Protein AF-A0A0D2M504-F1 (afdb_monomer)

Secondary structure (DSSP, 8-state):
-HHHHHHHHHHHHHHHHHHH--HHHHHHHHHHHTTTT-GGGS--HHHHHHHHHHHHHHHHHHHHHHHHHHHTT-HHHHHHHHHHHHHHHHHTT-HHHHHHHHHHGGGG--SHHHHHHHHHHHHHHHHHTT-HHHHHHHHHHHHTSGGGTT-HHHHHHHHHHHHHHHHHTT-HHHHHHHHHT--GGGTTTTTTT--HHHHHHHHHHHHHHH--HHHIIIIIIS-HHHHHHHHH-HHHHHHHHHHHTT-HHHHHHHHHHHHHHHTT-TTTHHHHHHHHHHHHHHHHHHHHTT-SEEEHHHHHHHTTS-HHHHHHHHHHHHHTTSS-EEEETTTTEEEE----HHHHHTT-

InterPro domains:
  IPR000717 Proteasome component (PCI) domain [PF01399] (258-337)
  IPR000717 Proteasome component (PCI) domain [PS50250] (168-341)
  IPR000717 Proteasome component (PCI) domain [SM00088] (270-346)
  IPR019585 26S proteasome regulatory subunit Rpn7/COP9 signalosome complex subunit 1 [PTHR14145] (4-347)
  IPR036390 Winged helix DNA-binding domain superfamily [SSF46785] (265-340)
  IPR045135 26S proteasome regulatory subunit Rpn7, N-terminal [PF10602] (44-219)

Nearest PDB structures (foldseek):
  4d10-assembly1_I  TM=9.410E-01  e=5.463E-25  Homo sapiens
  8h3a-assembly1_A  TM=9.327E-01  e=6.383E-22  Homo sapiens
  4lct-assembly2_D  TM=8.997E-01  e=5.871E-22  Arabidopsis thaliana
  9e8j-assembly1_Y  TM=8.598E-01  e=7.045E-15  Homo sapiens
  3j8c-assembly1_E  TM=8.419E-01  e=1.535E-10  Homo sapiens

Foldseek 3Di:
DVLVVLVVQQVVCVVCCLPLVQLVSNVVSLVVCVCVVHPVSHDDVVSNVVSVVVLVVVLVVLVVQLVVCVVVVPLVSVLVSLQVNLSNCVSNVVLVSSLVSLVVNVVSDDDLVSLLVSLLSNLLSCLVVVNLVSLCVSLVVNVPRPCCVVDLLSVLSSLQSNLLSCVLVVVLQSSLVSLLPRACSVACVPVSRDHLLRSLVSNLLSCLLDPDLVCLVVRAVVDPRSVVSCVVPVLSVVLSVCLSVLQQQSNLVSLVVCLVVLCVDPRRNVVSVVSSLSNLLVSVLVVCVVDQKDALCVVCVSNVHDSVVSVVSVVVCVVVVSAQWDADPVRNMIGHDDPPPVVVVVVD

Sequence (348 aa):
MELEALKIAADELKQTLRETFNTARYEDVMTRIGGRLGPAYTLDQSLLDSTEKAAAARKERLESELHGSKSNLIKESIRLGHNDLGDFYYNRGSLSDAFKCYVRTRDYCTTPRHVLAMCLNVIRCAVEMGNFLHVANYVGKAEATPEAKDDPCTSAKLKAAAGLSLLDQRKYRQAARAFVEVSPELAYTYNEVLSPADVALYGGLCALATFDRSDLQSKVIGSIGFREFLELHPQVRDLISDFYNSRYASCLAHLAALRPALALDVHLHDHAQALYASIRHRALVQYTAPYSSVSLAAMAQAFGTDTGALEKELATLIMDGQVHARIDSQAKVLYARHADVRSATFKE

Radius of gyration: 26.3 Å; Cα contacts (8 Å, |Δi|>4): 429; chains: 1; bounding box: 59×54×67 Å

Mean predicted aligned error: 5.89 Å

Organism: NCBI:txid145388

Solvent-accessible surface area (backbone atoms only — not comparable to full-atom values): 18172 Å² total; per-residue (Å²): 105,72,69,55,52,48,48,54,52,47,56,51,40,68,72,42,34,88,80,32,46,27,54,68,61,47,51,52,49,31,56,73,44,66,51,76,78,39,83,88,42,54,78,57,64,69,59,47,56,53,36,51,53,50,45,51,54,51,48,54,49,47,53,49,55,29,50,53,25,53,76,69,66,39,46,66,53,35,28,49,35,27,43,55,50,12,52,50,27,42,47,38,64,42,44,72,61,12,39,53,27,32,60,58,26,61,87,40,47,87,48,67,67,48,48,41,54,37,29,52,56,38,33,53,40,21,55,78,68,68,37,42,68,56,25,46,54,36,37,54,57,31,67,70,34,81,64,35,77,75,36,61,44,59,37,15,51,42,28,45,50,45,14,52,33,27,43,77,71,66,38,35,60,60,12,14,52,28,27,39,67,27,41,65,70,31,54,80,82,39,58,94,78,50,42,49,51,52,42,28,51,54,17,47,50,24,30,63,39,56,46,53,76,65,50,39,42,59,48,45,75,62,21,69,53,32,40,60,30,26,69,70,35,54,66,55,44,50,28,54,52,24,52,74,70,67,38,48,47,61,20,52,50,46,55,58,67,44,46,72,60,38,66,70,36,93,80,45,36,89,41,44,67,59,44,51,51,39,35,52,53,49,51,52,42,64,65,48,67,88,43,65,60,44,52,38,62,62,50,14,61,43,66,76,50,52,53,72,60,46,50,53,54,50,50,52,35,34,75,73,63,70,34,64,54,46,77,39,80,87,82,39,32,38,35,48,57,77,76,57,68,71,66,60,66,72,74,115

Structure (mmCIF, N/CA/C/O backbone):
data_AF-A0A0D2M504-F1
#
_entry.id   AF-A0A0D2M504-F1
#
loop_
_atom_site.group_PDB
_atom_site.id
_atom_site.type_symbol
_atom_site.label_atom_id
_atom_site.label_alt_id
_atom_site.label_comp_id
_atom_site.label_asym_id
_atom_site.label_entity_id
_atom_site.label_seq_id
_atom_site.pdbx_PDB_ins_code
_atom_site.Cartn_x
_atom_site.Cartn_y
_atom_site.Cartn_z
_atom_site.occupancy
_atom_site.B_iso_or_equiv
_atom_site.auth_seq_id
_atom_site.auth_comp_id
_atom_site.auth_asym_id
_atom_site.auth_atom_id
_atom_site.pdbx_PDB_model_num
ATOM 1 N N . MET A 1 1 ? 3.541 22.910 -1.934 1.00 78.38 1 MET A N 1
ATOM 2 C CA . MET A 1 1 ? 3.269 21.475 -2.170 1.00 78.38 1 MET A CA 1
ATOM 3 C C . MET A 1 1 ? 3.222 21.121 -3.649 1.00 78.38 1 MET A C 1
ATOM 5 O O . MET A 1 1 ? 4.229 20.623 -4.116 1.00 78.38 1 MET A O 1
ATOM 9 N N . GLU A 1 2 ? 2.156 21.401 -4.416 1.00 88.06 2 GLU A N 1
ATOM 10 C CA . GLU A 1 2 ? 2.080 20.959 -5.833 1.00 88.06 2 GLU A CA 1
ATOM 11 C C . GLU A 1 2 ? 3.293 21.406 -6.674 1.00 88.06 2 GLU A C 1
ATOM 13 O O . GLU A 1 2 ? 3.955 20.586 -7.300 1.00 88.06 2 GLU A O 1
ATOM 18 N N . LEU A 1 3 ? 3.638 22.698 -6.637 1.00 89.12 3 LEU A N 1
ATOM 19 C CA . LEU A 1 3 ? 4.760 23.235 -7.416 1.00 89.12 3 LEU A CA 1
ATOM 20 C C . LEU A 1 3 ? 6.125 22.686 -6.961 1.00 89.12 3 LEU A C 1
ATOM 22 O O . LEU A 1 3 ? 7.022 22.505 -7.777 1.00 89.12 3 LEU A O 1
ATOM 26 N N . GLU A 1 4 ? 6.286 22.412 -5.666 1.00 90.69 4 GLU A N 1
ATOM 27 C CA . GLU A 1 4 ? 7.509 21.808 -5.123 1.00 90.69 4 GLU A CA 1
ATOM 28 C C . GLU A 1 4 ? 7.624 20.341 -5.537 1.00 90.69 4 GLU A C 1
ATOM 30 O O . GLU A 1 4 ? 8.703 19.910 -5.926 1.00 90.69 4 GLU A O 1
ATOM 35 N N . ALA A 1 5 ? 6.513 19.598 -5.536 1.00 91.25 5 ALA A N 1
ATOM 36 C CA . ALA A 1 5 ? 6.470 18.227 -6.032 1.00 91.25 5 ALA A CA 1
ATOM 37 C C . ALA A 1 5 ? 6.810 18.168 -7.529 1.00 91.25 5 ALA A C 1
ATOM 39 O O . ALA A 1 5 ? 7.629 17.351 -7.941 1.00 91.25 5 ALA A O 1
ATOM 40 N N . LEU A 1 6 ? 6.257 19.085 -8.332 1.00 92.81 6 LEU A N 1
ATOM 41 C CA . LEU A 1 6 ? 6.603 19.211 -9.751 1.00 92.81 6 LEU A CA 1
ATOM 42 C C . LEU A 1 6 ? 8.077 19.573 -9.957 1.00 92.81 6 LEU A C 1
ATOM 44 O O . LEU A 1 6 ? 8.706 19.042 -10.868 1.00 92.81 6 LEU A O 1
ATOM 48 N N . LYS A 1 7 ? 8.643 20.440 -9.110 1.00 92.62 7 LYS A N 1
ATOM 49 C CA . LYS A 1 7 ? 10.069 20.781 -9.151 1.00 92.62 7 LYS A CA 1
ATOM 50 C C . LYS A 1 7 ? 10.942 19.551 -8.894 1.00 92.62 7 LYS A C 1
ATOM 52 O O . LYS A 1 7 ? 11.830 19.275 -9.691 1.00 92.62 7 LYS A O 1
ATOM 57 N N . ILE A 1 8 ? 10.656 18.805 -7.826 1.00 93.38 8 ILE A N 1
ATOM 58 C CA . ILE A 1 8 ? 11.388 17.580 -7.472 1.00 93.38 8 ILE A CA 1
ATOM 59 C C . ILE A 1 8 ? 11.291 16.557 -8.610 1.00 93.38 8 ILE A C 1
ATOM 61 O O . ILE A 1 8 ? 12.310 16.036 -9.051 1.00 93.38 8 ILE A O 1
ATOM 65 N N . ALA A 1 9 ? 10.086 16.329 -9.143 1.00 92.38 9 ALA A N 1
ATOM 66 C CA . ALA A 1 9 ? 9.876 15.416 -10.265 1.00 92.38 9 ALA A CA 1
ATOM 67 C C . ALA A 1 9 ? 10.643 15.852 -11.524 1.00 92.38 9 ALA A C 1
ATOM 69 O O . ALA A 1 9 ? 11.231 15.023 -12.212 1.00 92.38 9 ALA A O 1
ATOM 70 N N . ALA A 1 10 ? 10.663 17.151 -11.828 1.00 91.19 10 ALA A N 1
ATOM 71 C CA . ALA A 1 10 ? 11.393 17.689 -12.969 1.00 91.19 10 ALA A CA 1
ATOM 72 C C . ALA A 1 10 ? 12.912 17.548 -12.823 1.00 91.19 10 ALA A C 1
ATOM 74 O O . ALA A 1 10 ? 13.582 17.221 -13.802 1.00 91.19 10 ALA A O 1
ATOM 75 N N . ASP A 1 11 ? 13.453 17.805 -11.632 1.00 91.88 11 ASP A N 1
ATOM 76 C CA . ASP A 1 11 ? 14.885 17.677 -11.362 1.00 91.88 11 ASP A CA 1
ATOM 77 C C . ASP A 1 11 ? 15.335 16.212 -11.463 1.00 91.88 11 ASP A C 1
ATOM 79 O O . ASP A 1 11 ? 16.340 15.930 -12.119 1.00 91.88 11 ASP A O 1
ATOM 83 N N . GLU A 1 12 ? 14.546 15.282 -10.919 1.00 91.94 12 GLU A N 1
ATOM 84 C CA . GLU A 1 12 ? 14.789 13.838 -11.017 1.00 91.94 12 GLU A CA 1
ATOM 85 C C . GLU A 1 12 ? 14.720 13.346 -12.469 1.00 91.94 12 GLU A C 1
ATOM 87 O O . GLU A 1 12 ? 15.628 12.668 -12.958 1.00 91.94 12 GLU A O 1
ATOM 92 N N . LEU A 1 13 ? 13.673 13.734 -13.206 1.00 90.31 13 LEU A N 1
ATOM 93 C CA . LEU A 1 13 ? 13.516 13.342 -14.606 1.00 90.31 13 LEU A CA 1
ATOM 94 C C . LEU A 1 13 ? 14.653 13.895 -15.461 1.00 90.31 13 LEU A C 1
ATOM 96 O O . LEU A 1 13 ? 15.188 13.165 -16.281 1.00 90.31 13 LEU A O 1
ATOM 100 N N . LYS A 1 14 ? 15.098 15.141 -15.262 1.00 87.38 14 LYS A N 1
ATOM 101 C CA . LYS A 1 14 ? 16.244 15.686 -16.015 1.00 87.38 14 LYS A CA 1
ATOM 102 C C . LYS A 1 14 ? 17.530 14.889 -15.804 1.00 87.38 14 LYS A C 1
ATOM 104 O O . LYS A 1 14 ? 18.302 14.749 -16.751 1.00 87.38 14 LYS A O 1
ATOM 109 N N . GLN A 1 15 ? 17.769 14.396 -14.589 1.00 87.88 15 GLN A N 1
ATOM 110 C CA . GLN A 1 15 ? 18.956 13.597 -14.275 1.00 87.88 15 GLN A CA 1
ATOM 111 C C . GLN A 1 15 ? 18.865 12.195 -14.884 1.00 87.88 15 GLN A C 1
ATOM 113 O O . GLN A 1 15 ? 19.833 11.710 -15.466 1.00 87.88 15 GLN A O 1
ATOM 118 N N . THR A 1 16 ? 17.686 11.577 -14.817 1.00 89.75 16 THR A N 1
ATOM 119 C CA . THR A 1 16 ? 17.483 10.165 -15.174 1.00 89.75 16 THR A CA 1
ATOM 120 C C . THR A 1 16 ? 16.984 9.939 -16.603 1.00 89.75 16 THR A C 1
ATOM 122 O O . THR A 1 16 ? 17.006 8.805 -17.078 1.00 89.75 16 THR A O 1
ATOM 125 N N . LEU A 1 17 ? 16.564 10.976 -17.341 1.00 88.56 17 LEU A N 1
ATOM 126 C CA . LEU A 1 17 ? 15.932 10.844 -18.668 1.00 88.56 17 LEU A CA 1
ATOM 127 C C . LEU A 1 17 ? 16.809 10.100 -19.683 1.00 88.56 17 LEU A C 1
ATOM 129 O O . LEU A 1 17 ? 16.295 9.352 -20.511 1.00 88.56 17 LEU A O 1
ATOM 133 N N . ARG A 1 18 ? 18.134 10.272 -19.605 1.00 84.38 18 ARG A N 1
ATOM 134 C CA . ARG A 1 18 ? 19.087 9.588 -20.497 1.00 84.38 18 ARG A CA 1
ATOM 135 C C . ARG A 1 18 ? 19.217 8.091 -20.218 1.00 84.38 18 ARG A C 1
ATOM 137 O O . ARG A 1 18 ? 19.663 7.359 -21.095 1.00 84.38 18 ARG A O 1
ATOM 144 N N . GLU A 1 19 ? 18.854 7.655 -19.018 1.00 86.62 19 GLU A N 1
ATOM 145 C CA . GLU A 1 19 ? 18.920 6.256 -18.588 1.00 86.62 19 GLU A CA 1
ATOM 146 C C . GLU A 1 19 ? 17.556 5.574 -18.721 1.00 86.62 19 GLU A C 1
ATOM 148 O O . GLU A 1 19 ? 17.461 4.443 -19.198 1.00 86.62 19 GLU A O 1
ATOM 153 N N . THR A 1 20 ? 16.489 6.275 -18.332 1.00 87.56 20 THR A N 1
ATOM 154 C CA . THR A 1 20 ? 15.127 5.731 -18.299 1.00 87.56 20 THR A CA 1
ATOM 155 C C . THR A 1 20 ? 14.382 5.879 -19.619 1.00 87.56 20 THR A C 1
ATOM 157 O O . THR A 1 20 ? 13.449 5.122 -19.885 1.00 87.56 20 THR A O 1
ATOM 160 N N . PHE A 1 21 ? 14.782 6.843 -20.453 1.00 91.38 21 PHE A N 1
ATOM 161 C CA . PHE A 1 21 ? 14.110 7.209 -21.701 1.00 91.38 21 PHE A CA 1
ATOM 162 C C . PHE A 1 21 ? 12.628 7.586 -21.526 1.00 91.38 21 PHE A C 1
ATOM 164 O O . PHE A 1 21 ? 11.847 7.472 -22.472 1.00 91.38 21 PHE A O 1
ATOM 171 N N . ASN A 1 22 ? 12.214 8.029 -20.334 1.00 90.94 22 ASN A N 1
ATOM 172 C CA . ASN A 1 22 ? 10.817 8.352 -20.033 1.00 90.94 22 ASN A CA 1
ATOM 173 C C . ASN A 1 22 ? 10.411 9.759 -20.505 1.00 90.94 22 ASN A C 1
ATOM 175 O O . ASN A 1 22 ? 10.141 10.675 -19.725 1.00 90.94 22 ASN A O 1
ATOM 179 N N . THR A 1 23 ? 10.379 9.921 -21.821 1.00 91.38 23 THR A N 1
ATOM 180 C CA . THR A 1 23 ? 10.032 11.164 -22.521 1.00 91.38 23 THR A CA 1
ATOM 181 C C . THR A 1 23 ? 8.599 11.614 -22.244 1.00 91.38 23 THR A C 1
ATOM 183 O O . THR A 1 23 ? 8.374 12.794 -21.993 1.00 91.38 23 THR A O 1
ATOM 186 N N . ALA A 1 24 ? 7.646 10.678 -22.187 1.00 91.56 24 ALA A N 1
ATOM 187 C CA . ALA A 1 24 ? 6.237 10.978 -21.932 1.00 91.56 24 ALA A CA 1
ATOM 188 C C . ALA A 1 24 ? 6.005 11.609 -20.546 1.00 91.56 24 ALA A C 1
ATOM 190 O O . ALA A 1 24 ? 5.270 12.589 -20.423 1.00 91.56 24 ALA A O 1
ATOM 191 N N . ARG A 1 25 ? 6.645 11.082 -19.488 1.00 91.19 25 ARG A N 1
ATOM 192 C CA . ARG A 1 25 ? 6.551 11.677 -18.142 1.00 91.19 25 ARG A CA 1
ATOM 193 C C . ARG A 1 25 ? 7.269 13.017 -18.060 1.00 91.19 25 ARG A C 1
ATOM 195 O O . ARG A 1 25 ? 6.764 13.922 -17.402 1.00 91.19 25 ARG A O 1
ATOM 202 N N . TYR A 1 26 ? 8.415 13.155 -18.725 1.00 91.69 26 TYR A N 1
ATOM 203 C CA . TYR A 1 26 ? 9.129 14.429 -18.808 1.00 91.69 26 TYR A CA 1
ATOM 204 C C . TYR A 1 26 ? 8.264 15.519 -19.451 1.00 91.69 26 TYR A C 1
ATOM 206 O O . TYR A 1 26 ? 8.129 16.603 -18.887 1.00 91.69 26 TYR A O 1
ATOM 214 N N . GLU A 1 27 ? 7.618 15.216 -20.576 1.00 92.19 27 GLU A N 1
ATOM 215 C CA . GLU A 1 27 ? 6.715 16.142 -21.259 1.00 92.19 27 GLU A CA 1
ATOM 216 C C . GLU A 1 27 ? 5.510 16.529 -20.384 1.00 92.19 27 GLU A C 1
ATOM 218 O O . GLU A 1 27 ? 5.225 17.720 -20.239 1.00 92.19 27 GLU A O 1
ATOM 223 N N . ASP A 1 28 ? 4.851 15.562 -19.733 1.00 92.81 28 ASP A N 1
ATOM 224 C CA . ASP A 1 28 ? 3.729 15.817 -18.811 1.00 92.81 28 ASP A CA 1
ATOM 225 C C . ASP A 1 28 ? 4.143 16.736 -17.649 1.00 92.81 28 ASP A C 1
ATOM 227 O O . ASP A 1 28 ? 3.486 17.744 -17.380 1.00 92.81 28 ASP A O 1
ATOM 231 N N . VAL A 1 29 ? 5.273 16.453 -16.991 1.00 92.75 29 VAL A N 1
ATOM 232 C CA . VAL A 1 29 ? 5.757 17.265 -15.862 1.00 92.75 29 VAL A CA 1
ATOM 233 C C . VAL A 1 29 ? 6.117 18.683 -16.307 1.00 92.75 29 VAL A C 1
ATOM 235 O O . VAL A 1 29 ? 5.680 19.645 -15.671 1.00 92.75 29 VAL A O 1
ATOM 238 N N . MET A 1 30 ? 6.854 18.845 -17.410 1.00 90.75 30 MET A N 1
ATOM 239 C CA . MET A 1 30 ? 7.213 20.177 -17.918 1.00 90.75 30 MET A CA 1
ATOM 240 C C . MET A 1 30 ? 5.980 20.975 -18.359 1.00 90.75 30 MET A C 1
ATOM 242 O O . MET A 1 30 ? 5.897 22.180 -18.108 1.00 90.75 30 MET A O 1
ATOM 246 N N . THR A 1 31 ? 4.980 20.303 -18.935 1.00 91.69 31 THR A N 1
ATOM 247 C CA . THR A 1 31 ? 3.703 20.921 -19.318 1.00 91.69 31 THR A CA 1
ATOM 248 C C . THR A 1 31 ? 2.926 21.400 -18.094 1.00 91.69 31 THR A C 1
ATOM 250 O O . THR A 1 31 ? 2.451 22.537 -18.076 1.00 91.69 31 THR A O 1
ATOM 253 N N . ARG A 1 32 ? 2.850 20.587 -17.031 1.00 91.56 32 ARG A N 1
ATOM 254 C CA . ARG A 1 32 ? 2.191 20.967 -15.766 1.00 91.56 32 ARG A CA 1
ATOM 255 C C . ARG A 1 32 ? 2.894 22.112 -15.041 1.00 91.56 32 ARG A C 1
ATOM 257 O O . ARG A 1 32 ? 2.235 22.907 -14.371 1.00 91.56 32 ARG A O 1
ATOM 264 N N . ILE A 1 33 ? 4.217 22.225 -15.174 1.00 92.44 33 ILE A N 1
ATOM 265 C CA . ILE A 1 33 ? 4.965 23.369 -14.637 1.00 92.44 33 ILE A CA 1
ATOM 266 C C . ILE A 1 33 ? 4.558 24.659 -15.354 1.00 92.44 33 ILE A C 1
ATOM 268 O O . ILE A 1 33 ? 4.450 25.699 -14.701 1.00 92.44 33 ILE A O 1
ATOM 272 N N . GLY A 1 34 ? 4.327 24.616 -16.670 1.00 86.44 34 GLY A N 1
ATOM 273 C CA . GLY A 1 34 ? 3.765 25.738 -17.432 1.00 86.44 34 GLY A CA 1
ATOM 274 C C . GLY A 1 34 ? 4.549 27.049 -17.282 1.00 86.44 34 GLY A C 1
ATOM 275 O O . GLY A 1 34 ? 3.956 28.122 -17.224 1.00 86.44 34 GLY A O 1
ATOM 276 N N . GLY A 1 35 ? 5.876 26.972 -17.116 1.00 84.62 35 GLY A N 1
ATOM 277 C CA . GLY A 1 35 ? 6.752 28.135 -16.913 1.00 84.62 35 GLY A CA 1
ATOM 278 C C . GLY A 1 35 ? 6.738 28.749 -15.504 1.00 84.62 35 GLY A C 1
ATOM 279 O O . GLY A 1 35 ? 7.499 29.681 -15.241 1.00 84.62 35 GLY A O 1
ATOM 280 N N . ARG A 1 36 ? 5.949 28.214 -14.560 1.00 88.50 36 ARG A N 1
ATOM 281 C CA . ARG A 1 36 ? 5.818 28.735 -13.180 1.00 88.50 36 ARG A CA 1
ATOM 282 C C . ARG A 1 36 ? 7.110 28.655 -12.356 1.00 88.50 36 ARG A C 1
ATOM 284 O O . ARG A 1 36 ? 7.235 29.366 -11.364 1.00 88.50 36 ARG A O 1
ATOM 291 N N . LEU A 1 37 ? 8.058 27.801 -12.750 1.00 87.12 37 LEU A N 1
ATOM 292 C CA . LEU A 1 37 ? 9.362 27.616 -12.092 1.00 87.12 37 LEU A CA 1
ATOM 293 C C . LEU A 1 37 ? 10.521 28.327 -12.816 1.00 87.12 37 LEU A C 1
ATOM 295 O O . LEU A 1 37 ? 11.686 28.144 -12.460 1.00 87.12 37 LEU A O 1
ATOM 299 N N . GLY A 1 38 ? 10.213 29.162 -13.812 1.00 86.31 38 GLY A N 1
ATOM 300 C CA . GLY A 1 38 ? 11.201 29.916 -14.577 1.00 86.31 38 GLY A CA 1
ATOM 301 C C . GLY A 1 38 ? 11.774 29.159 -15.784 1.00 86.31 38 GLY A C 1
ATOM 302 O O . GLY A 1 38 ? 11.377 28.028 -16.074 1.00 86.31 38 GLY A O 1
ATOM 303 N N . PRO A 1 39 ? 12.725 29.781 -16.505 1.00 83.44 39 PRO A N 1
ATOM 304 C CA . PRO A 1 39 ? 13.194 29.311 -17.812 1.00 83.44 39 PRO A CA 1
ATOM 305 C C . PRO A 1 39 ? 13.985 28.000 -17.752 1.00 83.44 39 PRO A C 1
ATOM 307 O O . PRO A 1 39 ? 14.125 27.329 -18.762 1.00 83.44 39 PRO A O 1
ATOM 310 N N . ALA A 1 40 ? 14.490 27.608 -16.580 1.00 82.75 40 ALA A N 1
ATOM 311 C CA . ALA A 1 40 ? 15.187 26.336 -16.416 1.00 82.75 40 ALA A CA 1
ATOM 312 C C . ALA A 1 40 ? 14.244 25.121 -16.486 1.00 82.75 40 ALA A C 1
ATOM 314 O O . ALA A 1 40 ? 14.721 23.997 -16.609 1.00 82.75 40 ALA A O 1
ATOM 315 N N . TYR A 1 41 ? 12.927 25.314 -16.372 1.00 85.62 41 TYR A N 1
ATOM 316 C CA . TYR A 1 41 ? 11.916 24.248 -16.343 1.00 85.62 41 TYR A CA 1
ATOM 317 C C . TYR A 1 41 ? 10.969 24.337 -17.543 1.00 85.62 41 TYR A C 1
ATOM 319 O O . TYR A 1 41 ? 9.775 24.064 -17.436 1.00 85.62 41 TYR A O 1
ATOM 327 N N . THR A 1 42 ? 11.503 24.773 -18.681 1.00 86.12 42 THR A N 1
ATOM 328 C CA . THR A 1 42 ? 10.818 24.709 -19.968 1.00 86.12 42 THR A CA 1
ATOM 329 C C . THR A 1 42 ? 11.120 23.385 -20.660 1.00 86.12 42 THR A C 1
ATOM 331 O O . THR A 1 42 ? 12.121 22.723 -20.380 1.00 86.12 42 THR A O 1
ATOM 334 N N . LEU A 1 43 ? 10.219 22.991 -21.557 1.00 86.50 43 LEU A N 1
ATOM 335 C CA . LEU A 1 43 ? 10.362 21.778 -22.346 1.00 86.50 43 LEU A CA 1
ATOM 336 C C . LEU A 1 43 ? 11.549 21.909 -23.312 1.00 86.50 43 LEU A C 1
ATOM 338 O O . LEU A 1 43 ? 11.556 22.795 -24.167 1.00 86.50 43 LEU A O 1
ATOM 342 N N . ASP A 1 44 ? 12.529 21.014 -23.194 1.00 88.38 44 ASP A N 1
ATOM 343 C CA . ASP A 1 44 ? 13.637 20.916 -24.143 1.00 88.38 44 ASP A CA 1
ATOM 344 C C . ASP A 1 44 ? 13.308 19.897 -25.243 1.00 88.38 44 ASP A C 1
ATOM 346 O O . ASP A 1 44 ? 13.485 18.686 -25.080 1.00 88.38 44 ASP A O 1
ATOM 350 N N . GLN A 1 45 ? 12.835 20.401 -26.386 1.00 89.19 45 GLN A N 1
ATOM 351 C CA . GLN A 1 45 ? 12.486 19.565 -27.536 1.00 89.19 45 GLN A CA 1
ATOM 352 C C . GLN A 1 45 ? 13.703 18.828 -28.116 1.00 89.19 45 GLN A C 1
ATOM 354 O O . GLN A 1 45 ? 13.592 17.688 -28.556 1.00 89.19 45 GLN A O 1
ATOM 359 N N . SER A 1 46 ? 14.888 19.443 -28.079 1.00 90.12 46 SER A N 1
ATOM 360 C CA . SER A 1 46 ? 16.104 18.825 -28.619 1.00 90.12 46 SER A CA 1
ATOM 361 C C . SER A 1 46 ? 16.555 17.628 -27.775 1.00 90.12 46 SER A C 1
ATOM 363 O O . SER A 1 46 ? 17.003 16.598 -28.298 1.00 90.12 46 SER A O 1
ATOM 365 N N . LEU A 1 47 ? 16.382 17.730 -26.455 1.00 88.31 47 LEU A N 1
ATOM 366 C CA . LEU A 1 47 ? 16.628 16.638 -25.524 1.00 88.31 47 LEU A CA 1
ATOM 367 C C . LEU A 1 47 ? 15.614 15.505 -25.718 1.00 88.31 47 LEU A C 1
ATOM 369 O O . LEU A 1 47 ? 16.017 14.343 -25.730 1.00 88.31 47 LEU A O 1
ATOM 373 N N . LEU A 1 48 ? 14.334 15.825 -25.919 1.00 89.69 48 LEU A N 1
ATOM 374 C CA . LEU A 1 48 ? 13.302 14.832 -26.231 1.00 89.69 48 LEU A CA 1
ATOM 375 C C . LEU A 1 48 ? 13.632 14.049 -27.505 1.00 89.69 48 LEU A C 1
ATOM 377 O O . LEU A 1 48 ? 13.715 12.821 -27.462 1.00 89.69 48 LEU A O 1
ATOM 381 N N . ASP A 1 49 ? 13.898 14.748 -28.608 1.00 92.19 49 ASP A N 1
ATOM 382 C CA . ASP A 1 49 ? 14.152 14.123 -29.910 1.00 92.19 49 ASP A CA 1
ATOM 383 C C . ASP A 1 49 ? 15.413 13.241 -29.878 1.00 92.19 49 ASP A C 1
ATOM 385 O O . ASP A 1 49 ? 15.438 12.126 -30.413 1.00 92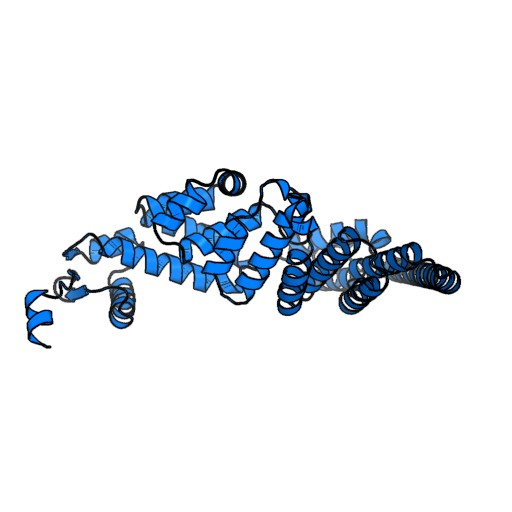.19 49 ASP A O 1
ATOM 389 N N . SER A 1 50 ? 16.475 13.712 -29.215 1.00 93.19 50 SER A N 1
ATOM 390 C CA . SER A 1 50 ? 17.709 12.933 -29.052 1.00 93.19 50 SER A CA 1
ATOM 391 C C . SER A 1 50 ? 17.516 11.707 -28.153 1.00 93.19 50 SER A C 1
ATOM 393 O O . SER A 1 50 ? 18.048 10.637 -28.465 1.00 93.19 50 SER A O 1
ATOM 395 N N . THR A 1 51 ? 16.717 11.831 -27.089 1.00 93.00 51 THR A N 1
ATOM 396 C CA . THR A 1 51 ? 16.376 10.727 -26.180 1.00 93.00 51 THR A CA 1
ATOM 397 C C . THR A 1 51 ? 15.516 9.681 -26.886 1.00 93.00 51 THR A C 1
ATOM 399 O O . THR A 1 51 ? 15.802 8.492 -26.768 1.00 93.00 51 THR A O 1
ATOM 402 N N . GLU A 1 52 ? 14.527 10.087 -27.685 1.00 93.50 52 GLU A N 1
ATOM 403 C CA . GLU A 1 52 ? 13.714 9.162 -28.485 1.00 93.50 52 GLU A CA 1
ATOM 404 C C . GLU A 1 52 ? 14.550 8.391 -29.503 1.00 93.50 52 GLU A C 1
ATOM 406 O O . GLU A 1 52 ? 14.431 7.169 -29.624 1.00 93.50 52 GLU A O 1
ATOM 411 N N . LYS A 1 53 ? 15.461 9.082 -30.197 1.00 94.38 53 LYS A N 1
ATOM 412 C CA . LYS A 1 53 ? 16.375 8.435 -31.142 1.00 94.38 53 LYS A CA 1
ATOM 413 C C . LYS A 1 53 ? 17.279 7.413 -30.446 1.00 94.38 53 LYS A C 1
ATOM 415 O O . LYS A 1 53 ? 17.468 6.310 -30.961 1.00 94.38 53 LYS A O 1
ATOM 420 N N . ALA A 1 54 ? 17.819 7.758 -29.276 1.00 94.06 54 ALA A N 1
ATOM 421 C CA . ALA A 1 54 ? 18.631 6.844 -28.475 1.00 94.06 54 ALA A CA 1
ATOM 422 C C . ALA A 1 54 ? 17.813 5.642 -27.970 1.00 94.06 54 ALA A C 1
ATOM 424 O O . ALA A 1 54 ? 18.283 4.505 -28.041 1.00 94.06 54 ALA A O 1
ATOM 425 N N . ALA A 1 55 ? 16.575 5.874 -27.532 1.00 93.94 55 ALA A N 1
ATOM 426 C CA . ALA A 1 55 ? 15.668 4.831 -27.071 1.00 93.94 55 ALA A CA 1
ATOM 427 C C . ALA A 1 55 ? 15.298 3.852 -28.195 1.00 93.94 55 ALA A C 1
ATOM 429 O O . ALA A 1 55 ? 15.318 2.641 -27.980 1.00 93.94 55 ALA A O 1
ATOM 430 N N . ALA A 1 56 ? 15.013 4.355 -29.401 1.00 95.12 56 ALA A N 1
ATOM 431 C CA . ALA A 1 56 ? 14.728 3.528 -30.572 1.00 95.12 56 ALA A CA 1
ATOM 432 C C . ALA A 1 56 ? 15.924 2.634 -30.939 1.00 95.12 56 ALA A C 1
ATOM 434 O O . ALA A 1 56 ? 15.760 1.426 -31.104 1.00 95.12 56 ALA A O 1
ATOM 435 N N . ALA A 1 57 ? 17.135 3.201 -30.963 1.00 95.75 57 ALA A N 1
ATOM 436 C CA . ALA A 1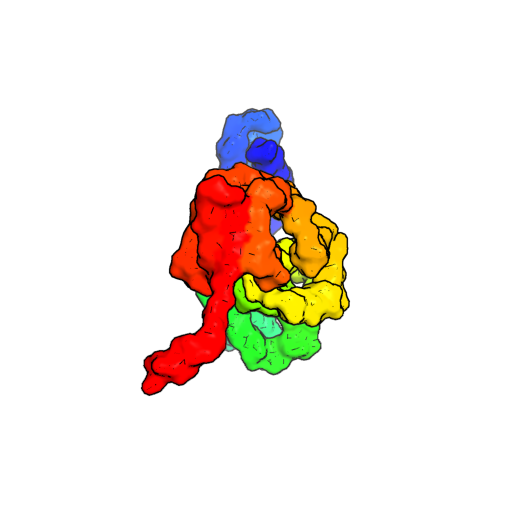 57 ? 18.358 2.439 -31.212 1.00 95.75 57 ALA A CA 1
ATOM 437 C C . ALA A 1 57 ? 18.623 1.386 -30.118 1.00 95.75 57 ALA A C 1
ATOM 439 O O . ALA A 1 57 ? 19.037 0.262 -30.413 1.00 95.75 57 ALA A O 1
ATOM 440 N N . ARG A 1 58 ? 18.364 1.718 -28.842 1.00 94.81 58 ARG A N 1
ATOM 441 C CA . ARG A 1 58 ? 18.507 0.767 -27.728 1.00 94.81 58 ARG A CA 1
ATOM 442 C C . ARG A 1 58 ? 17.501 -0.375 -27.835 1.00 94.81 58 ARG A C 1
ATOM 444 O O . ARG A 1 58 ? 17.891 -1.525 -27.645 1.00 94.81 58 ARG A O 1
ATOM 451 N N . LYS A 1 59 ? 16.247 -0.070 -28.168 1.00 95.81 59 LYS A N 1
ATOM 452 C CA . LYS A 1 59 ? 15.193 -1.064 -28.388 1.00 95.81 59 LYS A CA 1
ATOM 453 C C . LYS A 1 59 ? 15.568 -2.036 -29.506 1.00 95.81 59 LYS A C 1
ATOM 455 O O . LYS A 1 59 ? 15.544 -3.240 -29.279 1.00 95.81 59 LYS A O 1
ATOM 460 N N . GLU A 1 60 ? 15.952 -1.523 -30.674 1.00 96.94 60 GLU A N 1
ATOM 461 C CA . GLU A 1 60 ? 16.325 -2.351 -31.829 1.00 96.94 60 GLU A CA 1
ATOM 462 C C . GLU A 1 60 ? 17.491 -3.290 -31.493 1.00 96.94 60 GLU A C 1
ATOM 464 O O . GLU A 1 60 ? 17.467 -4.479 -31.818 1.00 96.94 60 GLU A O 1
ATOM 469 N N . ARG A 1 61 ? 18.485 -2.783 -30.755 1.00 96.56 61 ARG A N 1
ATOM 470 C CA . ARG A 1 61 ? 19.606 -3.590 -30.271 1.00 96.56 61 ARG A CA 1
ATOM 471 C C . ARG A 1 61 ? 19.154 -4.729 -29.353 1.00 96.56 61 ARG A C 1
ATOM 473 O O . ARG A 1 61 ? 19.552 -5.867 -29.584 1.00 96.56 61 ARG A O 1
ATOM 480 N N . LEU A 1 62 ? 18.322 -4.439 -28.350 1.00 96.12 62 LEU A N 1
ATOM 481 C CA . LEU A 1 62 ? 17.799 -5.453 -27.422 1.00 96.12 62 LEU A CA 1
ATOM 482 C C . LEU A 1 62 ? 16.947 -6.506 -28.150 1.00 96.12 62 LEU A C 1
ATOM 484 O O . LEU A 1 62 ? 17.052 -7.699 -27.869 1.00 96.12 62 LEU A O 1
ATOM 488 N N . GLU A 1 63 ? 16.129 -6.089 -29.119 1.00 95.81 63 GLU A N 1
ATOM 489 C CA . GLU A 1 63 ? 15.317 -7.001 -29.932 1.00 95.81 63 GLU A CA 1
ATOM 490 C C . GLU A 1 63 ? 16.186 -7.900 -30.829 1.00 95.81 63 GLU A C 1
ATOM 492 O O . GLU A 1 63 ? 15.915 -9.100 -30.936 1.00 95.81 63 GLU A O 1
ATOM 497 N N . SER A 1 64 ? 17.261 -7.357 -31.408 1.00 96.19 64 SER A N 1
ATOM 498 C CA . SER A 1 64 ? 18.241 -8.112 -32.200 1.00 96.19 64 SER A CA 1
ATOM 499 C C . SER A 1 64 ? 19.014 -9.131 -31.350 1.00 96.19 64 SER A C 1
ATOM 501 O O . SER A 1 64 ? 19.093 -10.309 -31.710 1.00 96.19 64 SER A O 1
ATOM 503 N N . GLU A 1 65 ? 19.501 -8.726 -30.171 1.00 94.50 65 GLU A N 1
ATOM 504 C CA . GLU A 1 65 ? 20.185 -9.606 -29.207 1.00 94.50 65 GLU A CA 1
ATOM 505 C C . GLU A 1 65 ? 19.263 -10.750 -28.734 1.00 94.50 65 GLU A C 1
ATOM 507 O O . GLU A 1 65 ? 19.669 -11.921 -28.678 1.00 94.50 65 GLU A O 1
ATOM 512 N N . LEU A 1 66 ? 17.986 -10.447 -28.476 1.00 94.06 66 LEU A N 1
ATOM 513 C CA . LEU A 1 66 ? 16.973 -11.443 -28.128 1.00 94.06 66 LEU A CA 1
ATOM 514 C C . LEU A 1 66 ? 16.673 -12.395 -29.297 1.00 94.06 66 LEU A C 1
ATOM 516 O O . LEU A 1 66 ? 16.514 -13.599 -29.083 1.00 94.06 66 LEU A O 1
ATOM 520 N N . HIS A 1 67 ? 16.597 -11.890 -30.530 1.00 95.12 67 HIS A N 1
ATOM 521 C CA . HIS A 1 67 ? 16.373 -12.719 -31.716 1.00 95.12 67 HIS A CA 1
ATOM 522 C C . HIS A 1 67 ? 17.548 -13.670 -31.986 1.00 95.12 67 HIS A C 1
ATOM 524 O O . HIS A 1 67 ? 17.336 -14.860 -32.242 1.00 95.12 67 HIS A O 1
ATOM 530 N N . GLY A 1 68 ? 18.784 -13.185 -31.841 1.00 94.56 68 GLY A N 1
ATOM 531 C CA . GLY A 1 68 ? 19.986 -14.019 -31.907 1.00 94.56 68 GLY A CA 1
ATOM 532 C C . GLY A 1 68 ? 19.981 -15.112 -30.835 1.00 94.56 68 GLY A C 1
ATOM 533 O O . GLY A 1 68 ? 20.189 -16.287 -31.136 1.00 94.56 68 GLY A O 1
ATOM 534 N N . SER A 1 69 ? 19.629 -14.758 -29.595 1.00 93.69 69 SER A N 1
ATOM 535 C CA . SER A 1 69 ? 19.519 -15.715 -28.483 1.00 93.69 69 SER A CA 1
ATOM 536 C C . SER A 1 69 ? 18.454 -16.791 -28.725 1.00 93.69 69 SER A C 1
ATOM 538 O O . SER A 1 69 ? 18.672 -17.961 -28.402 1.00 93.69 69 SER A O 1
ATOM 540 N N . LYS A 1 70 ? 17.318 -16.419 -29.333 1.00 92.75 70 LYS A N 1
ATOM 541 C CA . LYS A 1 70 ? 16.259 -17.359 -29.738 1.00 92.75 70 LYS A CA 1
ATOM 542 C C . LYS A 1 70 ? 16.715 -18.304 -30.839 1.00 92.75 70 LYS A C 1
ATOM 544 O O . LYS A 1 70 ? 16.440 -19.494 -30.745 1.00 92.75 70 LYS A O 1
ATOM 549 N N . SER A 1 71 ? 17.438 -17.796 -31.832 1.00 94.00 71 SER A N 1
ATOM 550 C CA . SER A 1 71 ? 17.989 -18.612 -32.922 1.00 94.00 71 SER A CA 1
ATOM 551 C C . SER A 1 71 ? 18.998 -19.642 -32.407 1.00 94.00 71 SER A C 1
ATOM 553 O O . SER A 1 71 ? 19.005 -20.782 -32.860 1.00 94.00 71 SER A O 1
ATOM 555 N N . ASN A 1 72 ? 19.783 -19.270 -31.392 1.00 93.12 72 ASN A N 1
ATOM 556 C CA . ASN A 1 72 ? 20.744 -20.159 -30.736 1.00 93.12 72 ASN A CA 1
ATOM 557 C C . ASN A 1 72 ? 20.108 -21.095 -29.688 1.00 93.12 72 ASN A C 1
ATOM 559 O O . ASN A 1 72 ? 20.800 -21.948 -29.137 1.00 93.12 72 ASN A O 1
ATOM 563 N N . LEU A 1 73 ? 18.808 -20.944 -29.396 1.00 91.25 73 LEU A N 1
ATOM 564 C CA . LEU A 1 73 ? 18.032 -21.769 -28.457 1.00 91.25 73 LEU A CA 1
ATOM 565 C C . LEU A 1 73 ? 18.594 -21.817 -27.020 1.00 91.25 73 LEU A C 1
ATOM 567 O O . LEU A 1 73 ? 18.372 -22.779 -26.279 1.00 91.25 73 LEU A O 1
ATOM 571 N N . ILE A 1 74 ? 19.280 -20.756 -26.583 1.00 92.50 74 ILE A N 1
ATOM 572 C CA . ILE A 1 74 ? 19.858 -20.672 -25.234 1.00 92.50 74 ILE A CA 1
ATOM 573 C C . ILE A 1 74 ? 18.817 -20.086 -24.274 1.00 92.50 74 ILE A C 1
ATOM 575 O O . ILE A 1 74 ? 18.612 -18.874 -24.229 1.00 92.50 74 ILE A O 1
ATOM 579 N N . LYS A 1 75 ? 18.163 -20.944 -23.477 1.00 92.19 75 LYS A N 1
ATOM 580 C CA . LYS A 1 75 ? 17.067 -20.542 -22.569 1.00 92.19 75 LYS A CA 1
ATOM 581 C C . LYS A 1 75 ? 17.433 -19.383 -21.641 1.00 92.19 75 LYS A C 1
ATOM 583 O O . LYS A 1 75 ? 16.646 -18.452 -21.513 1.00 92.19 75 LYS A O 1
ATOM 588 N N . GLU A 1 76 ? 18.614 -19.426 -21.026 1.00 92.88 76 GLU A N 1
ATOM 589 C CA . GLU A 1 76 ? 19.037 -18.386 -20.082 1.00 92.88 76 GLU A CA 1
ATOM 590 C C . GLU A 1 76 ? 19.223 -17.030 -20.772 1.00 92.88 76 GLU A C 1
ATOM 592 O O . GLU A 1 76 ? 18.707 -16.024 -20.297 1.00 92.88 76 GLU A O 1
ATOM 597 N N . SER A 1 77 ? 19.854 -17.002 -21.949 1.00 94.69 77 SER A N 1
ATOM 598 C CA . SER A 1 77 ? 20.002 -15.777 -22.742 1.00 94.69 77 SER A CA 1
ATOM 599 C C . SER A 1 77 ? 18.655 -15.224 -23.211 1.00 94.69 77 SER A C 1
ATOM 601 O O . SER A 1 77 ? 18.446 -14.016 -23.185 1.00 94.69 77 SER A O 1
ATOM 603 N N . ILE A 1 78 ? 17.704 -16.091 -23.582 1.00 95.56 78 ILE A N 1
ATOM 604 C CA . ILE A 1 78 ? 16.345 -15.663 -23.951 1.00 95.56 78 ILE A CA 1
ATOM 605 C C . ILE A 1 78 ? 15.612 -15.066 -22.740 1.00 95.56 78 ILE A C 1
ATOM 607 O O . ILE A 1 78 ? 14.921 -14.055 -22.873 1.00 95.56 78 ILE A O 1
ATOM 611 N N . ARG A 1 79 ? 15.769 -15.670 -21.556 1.00 96.44 79 ARG A N 1
ATOM 612 C CA . ARG A 1 79 ? 15.179 -15.189 -20.301 1.00 96.44 79 ARG A CA 1
ATOM 613 C C . ARG A 1 79 ? 15.728 -13.813 -19.922 1.00 96.44 79 ARG A C 1
ATOM 615 O O . ARG A 1 79 ? 14.939 -12.913 -19.646 1.00 96.44 79 ARG A O 1
ATOM 622 N N . LEU A 1 80 ? 17.051 -13.652 -19.940 1.00 95.06 80 LEU A N 1
ATOM 623 C CA . LEU A 1 80 ? 17.716 -12.379 -19.651 1.00 95.06 80 LEU A CA 1
ATOM 624 C C . LEU A 1 80 ? 17.349 -11.308 -20.684 1.00 95.06 80 LEU A C 1
ATOM 626 O O . LEU A 1 80 ? 16.930 -10.229 -20.291 1.00 95.06 80 LEU A O 1
ATOM 630 N N . GLY A 1 81 ? 17.344 -11.632 -21.980 1.00 96.56 81 GLY A N 1
ATOM 631 C CA . GLY A 1 81 ? 16.929 -10.677 -23.012 1.00 96.56 81 GLY A CA 1
ATOM 632 C C . GLY A 1 81 ? 15.467 -10.227 -22.880 1.00 96.56 81 GLY A C 1
ATOM 633 O O . GLY A 1 81 ? 15.140 -9.076 -23.160 1.00 96.56 81 GLY A O 1
ATOM 634 N N . HIS A 1 82 ? 14.567 -11.102 -22.411 1.00 97.25 82 HIS A N 1
ATOM 635 C CA . HIS A 1 82 ? 13.197 -10.706 -22.074 1.00 97.25 82 HIS A CA 1
ATOM 636 C C . HIS A 1 82 ? 13.117 -9.822 -20.818 1.00 97.25 82 HIS A C 1
ATOM 638 O O . HIS A 1 82 ? 12.272 -8.926 -20.791 1.00 97.25 82 HIS A O 1
ATOM 644 N N . ASN A 1 83 ? 13.975 -10.044 -19.815 1.00 96.50 83 ASN A N 1
ATOM 645 C CA . ASN A 1 83 ? 14.087 -9.165 -18.648 1.00 96.50 83 ASN A CA 1
ATOM 646 C C . ASN A 1 83 ? 14.609 -7.780 -19.039 1.00 96.50 83 ASN A C 1
ATOM 648 O O . ASN A 1 83 ? 13.954 -6.800 -18.711 1.00 96.50 83 ASN A O 1
ATOM 652 N N . ASP A 1 84 ? 15.697 -7.706 -19.809 1.00 96.69 84 ASP A N 1
ATOM 653 C CA . ASP A 1 84 ? 16.300 -6.439 -20.243 1.00 96.69 84 ASP A CA 1
ATOM 654 C C . ASP A 1 84 ? 15.313 -5.600 -21.067 1.00 96.69 84 ASP A C 1
ATOM 656 O O . ASP A 1 84 ? 15.210 -4.382 -20.905 1.00 96.69 84 ASP A O 1
ATOM 660 N N . LEU A 1 85 ? 14.535 -6.256 -21.937 1.00 96.81 85 LEU A N 1
ATOM 661 C CA . LEU A 1 85 ? 13.471 -5.600 -22.693 1.00 96.81 85 LEU A CA 1
ATOM 662 C C . LEU A 1 85 ? 12.314 -5.154 -21.781 1.00 96.81 85 LEU A C 1
ATOM 664 O O . LEU A 1 85 ? 11.732 -4.092 -21.998 1.00 96.81 85 LEU A O 1
ATOM 668 N N . GLY A 1 86 ? 11.987 -5.949 -20.759 1.00 96.94 86 GLY A N 1
ATOM 669 C CA . GLY A 1 86 ? 11.015 -5.591 -19.729 1.00 96.94 86 GLY A CA 1
ATOM 670 C C . GLY A 1 86 ? 11.438 -4.353 -18.940 1.00 96.94 86 GLY A C 1
ATOM 671 O O . GLY A 1 86 ? 10.648 -3.419 -18.835 1.00 96.94 86 GLY A O 1
ATOM 672 N N . ASP A 1 87 ? 12.688 -4.310 -18.473 1.00 95.88 87 ASP A N 1
ATOM 673 C CA . ASP A 1 87 ? 13.262 -3.182 -17.730 1.00 95.88 87 ASP A CA 1
ATOM 674 C C . ASP A 1 87 ? 13.307 -1.919 -18.598 1.00 95.88 87 ASP A C 1
ATOM 676 O O . ASP A 1 87 ? 12.932 -0.839 -18.143 1.00 95.88 87 ASP A O 1
ATOM 680 N N . PHE A 1 88 ? 13.658 -2.054 -19.881 1.00 96.38 88 PHE A N 1
ATOM 681 C CA . PHE A 1 88 ? 13.587 -0.953 -20.843 1.00 96.38 88 PHE A CA 1
ATOM 682 C C . PHE A 1 88 ? 12.168 -0.369 -20.959 1.00 96.38 88 PHE A C 1
ATOM 684 O O . PHE A 1 88 ? 11.986 0.846 -20.850 1.00 96.38 88 PHE A O 1
ATOM 691 N N . TYR A 1 89 ? 11.149 -1.214 -21.150 1.00 96.44 89 TYR A N 1
ATOM 692 C CA . TYR A 1 89 ? 9.762 -0.744 -21.237 1.00 96.44 89 TYR A CA 1
ATOM 693 C C . TYR A 1 89 ? 9.246 -0.185 -19.907 1.00 96.44 89 TYR A C 1
ATOM 695 O O . TYR A 1 89 ? 8.490 0.789 -19.920 1.00 96.44 89 TYR A O 1
ATOM 703 N N . TYR A 1 90 ? 9.652 -0.775 -18.780 1.00 95.31 90 TYR A N 1
ATOM 704 C CA . TYR A 1 90 ? 9.281 -0.324 -17.441 1.00 95.31 90 TYR A CA 1
ATOM 705 C C . TYR A 1 90 ? 9.807 1.088 -17.183 1.00 95.31 90 TYR A C 1
ATOM 707 O O . TYR A 1 90 ? 9.026 1.986 -16.874 1.00 95.31 90 TYR A O 1
ATOM 715 N N . ASN A 1 91 ? 11.101 1.311 -17.425 1.00 93.88 91 ASN A N 1
ATOM 716 C CA . ASN A 1 91 ? 11.748 2.606 -17.224 1.00 93.88 91 ASN A CA 1
ATOM 717 C C . ASN A 1 91 ? 11.138 3.703 -18.108 1.00 93.88 91 ASN A C 1
ATOM 719 O O . ASN A 1 91 ? 10.929 4.827 -17.652 1.00 93.88 91 ASN A O 1
ATOM 723 N N . ARG A 1 92 ? 10.751 3.355 -19.341 1.00 93.19 92 ARG A N 1
ATOM 724 C CA . ARG A 1 92 ? 10.059 4.261 -20.270 1.00 93.19 92 ARG A CA 1
ATOM 725 C C . ARG A 1 92 ? 8.597 4.544 -19.874 1.00 93.19 92 ARG A C 1
ATOM 727 O O . ARG A 1 92 ? 7.944 5.380 -20.491 1.00 93.19 92 ARG A O 1
ATOM 734 N N . GLY A 1 93 ? 8.050 3.844 -18.880 1.00 92.19 93 GLY A N 1
ATOM 735 C CA . GLY A 1 93 ? 6.657 3.970 -18.439 1.00 92.19 93 GLY A CA 1
ATOM 736 C C . GLY A 1 93 ? 5.646 3.186 -19.285 1.00 92.19 93 GLY A C 1
ATOM 737 O O . GLY A 1 93 ? 4.439 3.313 -19.085 1.00 92.19 93 GLY A O 1
ATOM 738 N N . SER A 1 94 ? 6.102 2.342 -20.217 1.00 94.31 94 SER A N 1
ATOM 739 C CA . SER A 1 94 ? 5.248 1.464 -21.033 1.00 94.31 94 SER A CA 1
ATOM 740 C C . SER A 1 94 ? 4.912 0.170 -20.279 1.00 94.31 94 SER A C 1
ATOM 742 O O . SER A 1 94 ? 5.297 -0.933 -20.673 1.00 94.31 94 SER A O 1
ATOM 744 N N . LEU A 1 95 ? 4.175 0.307 -19.171 1.00 95.12 95 LEU A N 1
ATOM 745 C CA . LEU A 1 95 ? 3.953 -0.767 -18.191 1.00 95.12 95 LEU A CA 1
ATOM 746 C C . LEU A 1 95 ? 3.293 -2.023 -18.782 1.00 95.12 95 LEU A C 1
ATOM 748 O O . LEU A 1 95 ? 3.657 -3.144 -18.432 1.00 95.12 95 LEU A O 1
ATOM 752 N N . SER A 1 96 ? 2.363 -1.859 -19.728 1.00 95.62 96 SER A N 1
ATOM 753 C CA . SER A 1 96 ? 1.679 -2.994 -20.369 1.00 95.62 96 SER A CA 1
ATOM 754 C C . SER A 1 96 ? 2.628 -3.876 -21.186 1.00 95.62 96 SER A C 1
ATOM 756 O O . SER A 1 96 ? 2.459 -5.096 -21.228 1.00 95.62 96 SER A O 1
ATOM 758 N N . ASP A 1 97 ? 3.624 -3.282 -21.844 1.00 96.00 97 ASP A N 1
ATOM 759 C CA . ASP A 1 97 ? 4.594 -4.029 -22.646 1.00 96.00 97 ASP A CA 1
ATOM 760 C C . ASP A 1 97 ? 5.710 -4.612 -21.779 1.00 96.00 97 ASP A C 1
ATOM 762 O O . ASP A 1 97 ? 6.119 -5.754 -22.011 1.00 96.00 97 ASP A O 1
ATOM 766 N N . ALA A 1 98 ? 6.107 -3.901 -20.718 1.00 97.12 98 ALA A N 1
ATOM 767 C CA . ALA A 1 98 ? 6.983 -4.430 -19.676 1.00 97.12 98 ALA A CA 1
ATOM 768 C C . ALA A 1 98 ? 6.390 -5.703 -19.050 1.00 97.12 98 ALA A C 1
ATOM 770 O O . ALA A 1 98 ? 7.025 -6.759 -19.054 1.00 97.12 98 ALA A O 1
ATOM 771 N N . PHE A 1 99 ? 5.120 -5.644 -18.632 1.00 96.62 99 PHE A N 1
ATOM 772 C CA . PHE A 1 99 ? 4.388 -6.782 -18.075 1.00 96.62 99 PHE A CA 1
ATOM 773 C C . PHE A 1 99 ? 4.407 -7.993 -19.020 1.00 96.62 99 PHE A C 1
ATOM 775 O O . PHE A 1 99 ? 4.758 -9.101 -18.611 1.00 96.62 99 PHE A O 1
ATOM 782 N N . LYS A 1 100 ? 4.098 -7.799 -20.312 1.00 96.81 100 LYS A N 1
ATOM 783 C CA . LYS A 1 100 ? 4.147 -8.881 -21.314 1.00 96.81 100 LYS A CA 1
ATOM 784 C C . LYS A 1 100 ? 5.548 -9.483 -21.438 1.00 96.81 100 LYS A C 1
ATOM 786 O O . LYS A 1 100 ? 5.664 -10.699 -21.592 1.00 96.81 100 LYS A O 1
ATOM 791 N N . CYS A 1 101 ? 6.599 -8.662 -21.400 1.00 96.94 101 CYS A N 1
ATOM 792 C CA . CYS A 1 101 ? 7.981 -9.132 -21.490 1.00 96.94 101 CYS A CA 1
ATOM 793 C C . CYS A 1 101 ? 8.357 -10.000 -20.287 1.00 96.94 101 CYS A C 1
ATOM 795 O O . CYS A 1 101 ? 8.824 -11.121 -20.489 1.00 96.94 101 CYS A O 1
ATOM 797 N N . TYR A 1 102 ? 8.049 -9.560 -19.064 1.00 97.38 102 TYR A N 1
ATOM 798 C CA . TYR A 1 102 ? 8.312 -10.359 -17.867 1.00 97.38 102 TYR A CA 1
ATOM 799 C C . TYR A 1 102 ? 7.501 -11.655 -17.849 1.00 97.38 102 TYR A C 1
ATOM 801 O O . TYR A 1 102 ? 8.058 -12.714 -17.577 1.00 97.38 102 TYR A O 1
ATOM 809 N N . VAL A 1 103 ? 6.217 -11.634 -18.225 1.00 96.44 103 VAL A N 1
ATOM 810 C CA . VAL A 1 103 ? 5.397 -12.859 -18.274 1.00 96.44 103 VAL A CA 1
ATOM 811 C C . VAL A 1 103 ? 5.931 -13.872 -19.292 1.00 96.44 103 VAL A C 1
ATOM 813 O O . VAL A 1 103 ? 5.883 -15.075 -19.033 1.00 96.44 103 VAL A O 1
ATOM 816 N N . ARG A 1 104 ? 6.496 -13.419 -20.420 1.00 95.69 104 ARG A N 1
ATOM 817 C CA . ARG A 1 104 ? 7.120 -14.301 -21.426 1.00 95.69 104 ARG A CA 1
ATOM 818 C C . ARG A 1 104 ? 8.342 -15.050 -20.900 1.00 95.69 104 ARG A C 1
ATOM 820 O O . ARG A 1 104 ? 8.652 -16.115 -21.426 1.00 95.69 104 ARG A O 1
ATOM 827 N N . THR A 1 105 ? 9.015 -14.549 -19.863 1.00 95.44 105 THR A N 1
ATOM 828 C CA . THR A 1 105 ? 10.170 -15.248 -19.267 1.00 95.44 105 THR A CA 1
ATOM 829 C C . THR A 1 105 ? 9.788 -16.592 -18.648 1.00 95.44 105 THR A C 1
ATOM 831 O O . THR A 1 105 ? 10.637 -17.479 -18.578 1.00 95.44 105 THR A O 1
ATOM 834 N N . ARG A 1 106 ? 8.507 -16.779 -18.289 1.00 95.50 106 ARG A N 1
ATOM 835 C CA . ARG A 1 106 ? 7.952 -18.000 -17.689 1.00 95.50 106 ARG A CA 1
ATOM 836 C C . ARG A 1 106 ? 8.373 -19.272 -18.415 1.00 95.50 106 ARG A C 1
ATOM 838 O O . ARG A 1 106 ? 8.741 -20.246 -17.767 1.00 95.50 106 ARG A O 1
ATOM 845 N N . ASP A 1 107 ? 8.307 -19.265 -19.743 1.00 93.69 107 ASP A N 1
ATOM 846 C CA . ASP A 1 107 ? 8.551 -20.458 -20.562 1.00 93.69 107 ASP A CA 1
ATOM 847 C C . ASP A 1 107 ? 10.051 -20.835 -20.605 1.00 93.69 107 ASP A C 1
ATOM 849 O O . ASP A 1 107 ? 10.424 -21.932 -21.023 1.00 93.69 107 ASP A O 1
ATOM 853 N N . TYR A 1 108 ? 10.914 -19.937 -20.118 1.00 94.75 108 TYR A N 1
ATOM 854 C CA . TYR A 1 108 ? 12.368 -20.080 -20.061 1.00 94.75 108 TYR A CA 1
ATOM 855 C C . TYR A 1 108 ? 12.899 -20.195 -18.620 1.00 94.75 108 TYR A C 1
ATOM 857 O O . TYR A 1 108 ? 14.110 -20.293 -18.415 1.00 94.75 108 TYR A O 1
ATOM 865 N N . CYS A 1 109 ? 12.023 -20.217 -17.610 1.00 93.81 109 CYS A N 1
ATOM 866 C CA . CYS A 1 109 ? 12.401 -20.490 -16.226 1.00 93.81 109 CYS A CA 1
ATOM 867 C C . CYS A 1 109 ? 12.779 -21.972 -16.060 1.00 93.81 109 CYS A C 1
ATOM 869 O O . CYS A 1 109 ? 11.997 -22.864 -16.382 1.00 93.81 109 CYS A O 1
ATOM 871 N N . THR A 1 110 ? 13.975 -22.239 -15.536 1.00 93.62 110 THR A N 1
ATOM 872 C CA . THR A 1 110 ? 14.494 -23.597 -15.289 1.00 93.62 110 THR A CA 1
ATOM 873 C C . THR A 1 110 ? 14.703 -23.893 -13.807 1.00 93.62 110 THR A C 1
ATOM 875 O O . THR A 1 110 ? 14.704 -25.056 -13.419 1.00 93.62 110 THR A O 1
ATOM 878 N N . THR A 1 111 ? 14.858 -22.858 -12.980 1.00 93.69 111 THR A N 1
ATOM 879 C CA . THR A 1 111 ? 15.060 -22.964 -11.531 1.00 93.69 111 THR A CA 1
ATOM 880 C C . THR A 1 111 ? 13.924 -22.263 -10.775 1.00 93.69 111 THR A C 1
ATOM 882 O O . THR A 1 111 ? 13.304 -21.343 -11.326 1.00 93.69 111 THR A O 1
ATOM 885 N N . PRO A 1 112 ? 13.655 -22.632 -9.509 1.00 93.88 112 PRO A N 1
ATOM 886 C CA . PRO A 1 112 ? 12.683 -21.923 -8.675 1.00 93.88 112 PRO A CA 1
ATOM 887 C C . PRO A 1 112 ? 13.028 -20.434 -8.507 1.00 93.88 112 PRO A C 1
ATOM 889 O O . PRO A 1 112 ? 12.138 -19.590 -8.610 1.00 93.88 112 PRO A O 1
ATOM 892 N N . ARG A 1 113 ? 14.318 -20.080 -8.395 1.00 92.94 113 ARG A N 1
ATOM 893 C CA . ARG A 1 113 ? 14.781 -18.677 -8.401 1.00 92.94 113 ARG A CA 1
ATOM 894 C C . ARG A 1 113 ? 14.337 -17.897 -9.631 1.00 92.94 113 ARG A C 1
ATOM 896 O O . ARG A 1 113 ? 13.951 -16.739 -9.509 1.00 92.94 113 ARG A O 1
ATOM 903 N N . HIS A 1 114 ? 14.357 -18.515 -10.816 1.00 94.62 114 HIS A N 1
ATOM 904 C CA . HIS A 1 114 ? 13.891 -17.850 -12.037 1.00 94.62 114 HIS A CA 1
ATOM 905 C C . HIS A 1 114 ? 12.390 -17.551 -11.967 1.00 94.62 114 HIS A C 1
ATOM 907 O O . HIS A 1 114 ? 11.958 -16.500 -12.436 1.00 94.62 114 HIS A O 1
ATOM 913 N N . VAL A 1 115 ? 11.601 -18.456 -11.377 1.00 95.12 115 VAL A N 1
ATOM 914 C CA . VAL A 1 115 ? 10.158 -18.255 -11.183 1.00 95.12 115 VAL A CA 1
ATOM 915 C C . VAL A 1 115 ? 9.903 -17.123 -10.189 1.00 95.12 115 VAL A C 1
ATOM 917 O O . VAL A 1 115 ? 9.078 -16.257 -10.473 1.00 95.12 115 VAL A O 1
ATOM 920 N N . LEU A 1 116 ? 10.635 -17.085 -9.073 1.00 95.12 116 LEU A N 1
ATOM 921 C CA . LEU A 1 116 ? 10.516 -16.027 -8.065 1.00 95.12 116 LEU A CA 1
ATOM 922 C C . LEU A 1 116 ? 10.879 -14.652 -8.628 1.00 95.12 116 LEU A C 1
ATOM 924 O O . LEU A 1 116 ? 10.085 -13.723 -8.505 1.00 95.12 116 LEU A O 1
ATOM 928 N N . ALA A 1 117 ? 12.019 -14.537 -9.313 1.00 94.69 117 ALA A N 1
ATOM 929 C CA . ALA A 1 117 ? 12.447 -13.286 -9.937 1.00 94.69 117 ALA A CA 1
ATOM 930 C C . ALA A 1 117 ? 11.420 -12.775 -10.962 1.00 94.69 117 ALA A C 1
ATOM 932 O O . ALA A 1 117 ? 11.065 -11.598 -10.957 1.00 94.69 117 ALA A O 1
ATOM 933 N N . MET A 1 118 ? 10.880 -13.668 -11.800 1.00 96.06 118 MET A N 1
ATOM 934 C CA . MET A 1 118 ? 9.790 -13.325 -12.717 1.00 96.06 118 MET A CA 1
ATOM 935 C C . MET A 1 118 ? 8.554 -12.831 -11.953 1.00 96.06 118 MET A C 1
ATOM 937 O O . MET A 1 118 ? 7.992 -11.802 -12.322 1.00 96.06 118 MET A O 1
ATOM 941 N N . CYS A 1 119 ? 8.105 -13.551 -10.918 1.00 96.81 119 CYS A N 1
ATOM 942 C CA . CYS A 1 119 ? 6.929 -13.153 -10.144 1.00 96.81 119 CYS A CA 1
ATOM 943 C C . CYS A 1 119 ? 7.113 -11.772 -9.505 1.00 96.81 119 CYS A C 1
ATOM 945 O O . CYS A 1 119 ? 6.194 -10.966 -9.588 1.00 96.81 119 CYS A O 1
ATOM 947 N N . LEU A 1 120 ? 8.286 -11.474 -8.937 1.00 95.88 120 LEU A N 1
ATOM 948 C CA . LEU A 1 120 ? 8.585 -10.164 -8.348 1.00 95.88 120 LEU A CA 1
ATOM 949 C C . LEU A 1 120 ? 8.538 -9.037 -9.393 1.00 95.88 120 LEU A C 1
ATOM 951 O O . LEU A 1 120 ? 7.873 -8.031 -9.158 1.00 95.88 120 LEU A O 1
ATOM 955 N N . ASN A 1 121 ? 9.130 -9.228 -10.578 1.00 96.50 121 ASN A N 1
ATOM 956 C CA . ASN A 1 121 ? 9.067 -8.234 -11.662 1.00 96.50 121 ASN A CA 1
ATOM 957 C C . ASN A 1 121 ? 7.629 -7.991 -12.153 1.00 96.50 121 ASN A C 1
ATOM 959 O O . ASN A 1 121 ? 7.234 -6.858 -12.440 1.00 96.50 121 ASN A O 1
ATOM 963 N N . VAL A 1 122 ? 6.828 -9.058 -12.238 1.00 96.94 122 VAL A N 1
ATOM 964 C CA . VAL A 1 122 ? 5.413 -8.964 -12.619 1.00 96.94 122 VAL A CA 1
ATOM 965 C C . VAL A 1 122 ? 4.593 -8.257 -11.538 1.00 96.94 122 VAL A C 1
ATOM 967 O O . VAL A 1 122 ? 3.767 -7.414 -11.879 1.00 96.94 122 VAL A O 1
ATOM 970 N N . ILE A 1 123 ? 4.831 -8.562 -10.258 1.00 97.00 123 ILE A N 1
ATOM 971 C CA . ILE A 1 123 ? 4.191 -7.889 -9.118 1.00 97.00 123 ILE A CA 1
ATOM 972 C C . ILE A 1 123 ? 4.510 -6.395 -9.151 1.00 97.00 123 ILE A C 1
ATOM 974 O O . ILE A 1 123 ? 3.578 -5.598 -9.102 1.00 97.00 123 ILE A O 1
ATOM 978 N N . ARG A 1 124 ? 5.785 -6.019 -9.321 1.00 95.88 124 ARG A N 1
ATOM 979 C CA . ARG A 1 124 ? 6.211 -4.618 -9.437 1.00 95.88 124 ARG A CA 1
ATOM 980 C C . ARG A 1 124 ? 5.432 -3.880 -10.527 1.00 95.88 124 ARG A C 1
ATOM 982 O O . ARG A 1 124 ? 4.791 -2.873 -10.253 1.00 95.88 124 ARG A O 1
ATOM 989 N N . CYS A 1 125 ? 5.397 -4.428 -11.746 1.00 96.19 125 CYS A N 1
ATOM 990 C CA . CYS A 1 125 ? 4.605 -3.844 -12.836 1.00 96.19 125 CYS A CA 1
ATOM 991 C C . CYS A 1 125 ? 3.113 -3.760 -12.511 1.00 96.19 125 CYS A C 1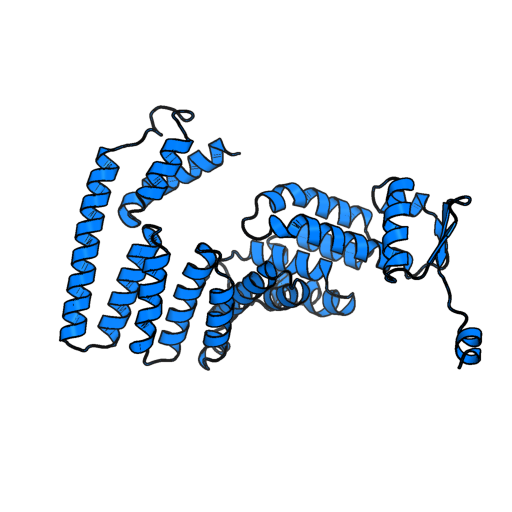
ATOM 993 O O . CYS A 1 125 ? 2.459 -2.782 -12.856 1.00 96.19 125 CYS A O 1
ATOM 995 N N . ALA A 1 126 ? 2.553 -4.802 -11.897 1.00 96.75 126 ALA A N 1
ATOM 996 C CA . ALA A 1 126 ? 1.129 -4.867 -11.606 1.00 96.75 126 ALA A CA 1
ATOM 997 C C . ALA A 1 126 ? 0.698 -3.838 -10.551 1.00 96.75 126 ALA A C 1
ATOM 999 O O . ALA A 1 126 ? -0.391 -3.282 -10.692 1.00 96.75 126 ALA A O 1
ATOM 1000 N N . VAL A 1 127 ? 1.542 -3.561 -9.548 1.00 96.06 127 VAL A N 1
ATOM 1001 C CA . VAL A 1 127 ? 1.302 -2.502 -8.553 1.00 96.06 127 VAL A CA 1
ATOM 1002 C C . VAL A 1 127 ? 1.257 -1.133 -9.232 1.00 96.06 127 VAL A C 1
ATOM 1004 O O . VAL A 1 127 ? 0.271 -0.421 -9.071 1.00 96.06 127 VAL A O 1
ATOM 1007 N N . GLU A 1 128 ? 2.245 -0.811 -10.068 1.00 93.94 128 GLU A N 1
ATOM 1008 C CA . GLU A 1 128 ? 2.293 0.457 -10.821 1.00 93.94 128 GLU A CA 1
ATOM 1009 C C . GLU A 1 128 ? 1.114 0.628 -11.794 1.00 93.94 128 GLU A C 1
ATOM 1011 O O . GLU A 1 128 ? 0.638 1.732 -12.049 1.00 93.94 128 GLU A O 1
ATOM 1016 N N . MET A 1 129 ? 0.602 -0.478 -12.342 1.00 94.12 129 MET A N 1
ATOM 1017 C CA . MET A 1 129 ? -0.602 -0.479 -13.180 1.00 94.12 129 MET A CA 1
ATOM 1018 C C . MET A 1 129 ? -1.909 -0.363 -12.376 1.00 94.12 129 MET A C 1
ATOM 1020 O O . MET A 1 129 ? -2.977 -0.293 -12.987 1.00 94.12 129 MET A O 1
ATOM 1024 N N . GLY A 1 130 ? -1.861 -0.421 -11.041 1.00 94.25 130 GLY A N 1
ATOM 1025 C CA . GLY A 1 130 ? -3.042 -0.497 -10.174 1.00 94.25 130 GLY A CA 1
ATOM 1026 C C . GLY A 1 130 ? -3.834 -1.804 -10.316 1.00 94.25 130 GLY A C 1
ATOM 1027 O O . GLY A 1 130 ? -5.008 -1.866 -9.957 1.00 94.25 130 GLY A O 1
ATOM 1028 N N . ASN A 1 131 ? -3.236 -2.864 -10.873 1.00 95.94 131 ASN A N 1
ATOM 1029 C CA . ASN A 1 131 ? -3.903 -4.149 -11.084 1.00 95.94 131 ASN A CA 1
ATOM 1030 C C . ASN A 1 131 ? -3.569 -5.137 -9.958 1.00 95.94 131 ASN A C 1
ATOM 1032 O O . ASN A 1 131 ? -2.777 -6.073 -10.119 1.00 95.94 131 ASN A O 1
ATOM 1036 N N . PHE A 1 132 ? -4.222 -4.953 -8.813 1.00 95.69 132 PHE A N 1
ATOM 1037 C CA . PHE A 1 132 ? -3.994 -5.772 -7.620 1.00 95.69 132 PHE A CA 1
ATOM 1038 C C . PHE A 1 132 ? -4.498 -7.217 -7.741 1.00 95.69 132 PHE A C 1
ATOM 1040 O O . PHE A 1 132 ? -4.035 -8.092 -7.008 1.00 95.69 132 PHE A O 1
ATOM 1047 N N . LEU A 1 133 ? -5.367 -7.519 -8.714 1.00 95.62 133 LEU A N 1
ATOM 1048 C CA . LEU A 1 133 ? -5.741 -8.902 -9.027 1.00 95.62 133 LEU A CA 1
ATOM 1049 C C . LEU A 1 133 ? -4.536 -9.694 -9.554 1.00 95.62 133 LEU A C 1
ATOM 1051 O O . LEU A 1 133 ? -4.303 -10.828 -9.132 1.00 95.62 133 LEU A O 1
ATOM 1055 N N . HIS A 1 134 ? -3.738 -9.099 -10.449 1.00 96.06 134 HIS A N 1
ATOM 1056 C CA . HIS A 1 134 ? -2.487 -9.718 -10.883 1.00 96.06 134 HIS A CA 1
ATOM 1057 C C . HIS A 1 134 ? -1.492 -9.843 -9.727 1.00 96.06 134 HIS A C 1
ATOM 1059 O O . HIS A 1 134 ? -0.873 -10.899 -9.602 1.00 96.06 134 HIS A O 1
ATOM 1065 N N . VAL A 1 135 ? -1.383 -8.835 -8.854 1.00 97.38 135 VAL A N 1
ATOM 1066 C CA . VAL A 1 135 ? -0.530 -8.916 -7.655 1.00 97.38 135 VAL A CA 1
ATOM 1067 C C . VAL A 1 135 ? -0.898 -10.144 -6.819 1.00 97.38 135 VAL A C 1
ATOM 1069 O O . VAL A 1 135 ? -0.039 -10.991 -6.585 1.00 97.38 135 VAL A O 1
ATOM 1072 N N . ALA A 1 136 ? -2.175 -10.312 -6.465 1.00 97.06 136 ALA A N 1
ATOM 1073 C CA . ALA A 1 136 ? -2.650 -11.459 -5.689 1.00 97.06 136 ALA A CA 1
ATOM 1074 C C . ALA A 1 136 ? -2.307 -12.808 -6.349 1.00 97.06 136 ALA A C 1
ATOM 1076 O O . ALA A 1 136 ? -1.807 -13.725 -5.694 1.00 97.06 136 ALA A O 1
ATOM 1077 N N . ASN A 1 137 ? -2.535 -12.922 -7.661 1.00 97.06 137 ASN A N 1
ATOM 1078 C CA . ASN A 1 137 ? -2.289 -14.156 -8.408 1.00 97.06 137 ASN A CA 1
ATOM 1079 C C . ASN A 1 137 ? -0.799 -14.529 -8.453 1.00 97.06 137 ASN A C 1
ATOM 1081 O O . ASN A 1 137 ? -0.443 -15.698 -8.282 1.00 97.06 137 ASN A O 1
ATOM 1085 N N . TYR A 1 138 ? 0.082 -13.552 -8.686 1.00 97.06 138 TYR A N 1
ATOM 1086 C CA . TYR A 1 138 ? 1.524 -13.798 -8.777 1.00 97.06 138 TYR A CA 1
ATOM 1087 C C . TYR A 1 138 ? 2.189 -13.946 -7.407 1.00 97.06 138 TYR A C 1
ATOM 1089 O O . TYR A 1 138 ? 3.145 -14.715 -7.307 1.00 97.06 138 TYR A O 1
ATOM 1097 N N . VAL A 1 139 ? 1.651 -13.318 -6.356 1.00 97.19 139 VAL A N 1
ATOM 1098 C CA . VAL A 1 139 ? 2.026 -13.612 -4.964 1.00 97.19 139 VAL A CA 1
ATOM 1099 C C . VAL A 1 139 ? 1.720 -15.072 -4.644 1.00 97.19 139 VAL A C 1
ATOM 1101 O O . VAL A 1 139 ? 2.637 -15.811 -4.297 1.00 97.19 139 VAL A O 1
ATOM 1104 N N . GLY A 1 140 ? 0.484 -15.536 -4.867 1.00 96.12 140 GLY A N 1
ATOM 1105 C CA . GLY A 1 140 ? 0.118 -16.932 -4.595 1.00 96.12 140 GLY A CA 1
ATOM 1106 C C . GLY A 1 140 ? 0.952 -17.938 -5.399 1.00 96.12 140 GLY A C 1
ATOM 1107 O O . GLY A 1 140 ? 1.340 -18.990 -4.892 1.00 96.12 140 GLY A O 1
ATOM 1108 N N . LYS A 1 141 ? 1.307 -17.595 -6.645 1.00 95.69 141 LYS A N 1
ATOM 1109 C CA . LYS A 1 141 ? 2.226 -18.400 -7.463 1.00 95.69 141 LYS A CA 1
ATOM 1110 C C . LYS A 1 141 ? 3.649 -18.429 -6.896 1.00 95.69 141 LYS A C 1
ATOM 1112 O O . LYS A 1 141 ? 4.289 -19.480 -6.915 1.00 95.69 141 LYS A O 1
ATOM 1117 N N . ALA A 1 142 ? 4.163 -17.290 -6.440 1.00 95.81 142 ALA A N 1
ATOM 1118 C CA . ALA A 1 142 ? 5.492 -17.203 -5.851 1.00 95.81 142 ALA A CA 1
ATOM 1119 C C . ALA A 1 142 ? 5.563 -17.976 -4.527 1.00 95.81 142 ALA A C 1
ATOM 1121 O O . ALA A 1 142 ? 6.468 -18.780 -4.357 1.00 95.81 142 ALA A O 1
ATOM 1122 N N . GLU A 1 143 ? 4.570 -17.835 -3.648 1.00 94.44 143 GLU A N 1
ATOM 1123 C CA . GLU A 1 143 ? 4.499 -18.546 -2.361 1.00 94.44 143 GLU A CA 1
ATOM 1124 C C . GLU A 1 143 ? 4.390 -20.072 -2.507 1.00 94.44 143 GLU A C 1
ATOM 1126 O O . GLU A 1 143 ? 4.851 -20.815 -1.638 1.00 94.44 143 GLU A O 1
ATOM 1131 N N . ALA A 1 144 ? 3.808 -20.552 -3.610 1.00 93.44 144 ALA A N 1
ATOM 1132 C CA . ALA A 1 144 ? 3.764 -21.975 -3.944 1.00 93.44 144 ALA A CA 1
ATOM 1133 C C . ALA A 1 144 ? 5.131 -22.539 -4.387 1.00 93.44 144 ALA A C 1
ATOM 1135 O O . ALA A 1 144 ? 5.293 -23.756 -4.491 1.00 93.44 144 ALA A O 1
ATOM 1136 N N . THR A 1 145 ? 6.114 -21.679 -4.663 1.00 93.50 145 THR A N 1
ATOM 1137 C CA . THR A 1 145 ? 7.464 -22.084 -5.068 1.00 93.50 145 THR A CA 1
ATOM 1138 C C . THR A 1 145 ? 8.292 -22.442 -3.820 1.00 93.50 145 THR A C 1
ATOM 1140 O O . THR A 1 145 ? 8.361 -21.623 -2.908 1.00 93.50 145 THR A O 1
ATOM 1143 N N . PRO A 1 146 ? 8.954 -23.619 -3.747 1.00 85.50 146 PRO A N 1
ATOM 1144 C CA . PRO A 1 146 ? 9.591 -24.106 -2.514 1.00 85.50 146 PRO A CA 1
ATOM 1145 C C . PRO A 1 146 ? 10.604 -23.135 -1.887 1.00 85.50 146 PRO A C 1
ATOM 1147 O O . PRO A 1 146 ? 10.553 -22.890 -0.688 1.00 85.50 146 PRO A O 1
ATOM 1150 N N . GLU A 1 147 ? 11.451 -22.515 -2.714 1.00 85.44 147 GLU A N 1
ATOM 1151 C CA . GLU A 1 147 ? 12.512 -21.595 -2.269 1.00 85.44 147 GLU A CA 1
ATOM 1152 C C . GLU A 1 147 ? 11.988 -20.235 -1.768 1.00 85.44 147 GLU A C 1
ATOM 1154 O O . GLU A 1 147 ? 12.749 -19.452 -1.205 1.00 85.44 147 GLU A O 1
ATOM 1159 N N . ALA A 1 148 ? 10.694 -19.929 -1.939 1.00 82.69 148 ALA A N 1
ATOM 1160 C CA . ALA A 1 148 ? 10.114 -18.652 -1.510 1.00 82.69 148 ALA A CA 1
ATOM 1161 C C . ALA A 1 148 ? 10.176 -18.450 0.010 1.00 82.69 148 ALA A C 1
ATOM 1163 O O . ALA A 1 148 ? 10.212 -17.319 0.487 1.00 82.69 148 ALA A O 1
ATOM 1164 N N . LYS A 1 149 ? 10.142 -19.556 0.764 1.00 81.62 149 LYS A N 1
ATOM 1165 C CA . LYS A 1 149 ? 10.150 -19.559 2.232 1.00 81.62 149 LYS A CA 1
ATOM 1166 C C . LYS A 1 149 ? 11.558 -19.598 2.818 1.00 81.62 149 LYS A C 1
ATOM 1168 O O . LYS A 1 149 ? 11.719 -19.245 3.982 1.00 81.62 149 LYS A O 1
ATOM 1173 N N . ASP A 1 150 ? 12.539 -20.010 2.019 1.00 86.44 150 ASP A N 1
ATOM 1174 C CA . ASP A 1 150 ? 13.924 -20.181 2.455 1.00 86.44 150 ASP A CA 1
ATOM 1175 C C . ASP A 1 150 ? 14.697 -18.857 2.447 1.00 86.44 150 ASP A C 1
ATOM 1177 O O . ASP A 1 150 ? 15.644 -18.699 3.213 1.00 86.44 150 ASP A O 1
ATOM 1181 N N . ASP A 1 151 ? 14.291 -17.901 1.602 1.00 88.75 151 ASP A N 1
ATOM 1182 C CA . ASP A 1 151 ? 14.854 -16.551 1.559 1.00 88.75 151 ASP A CA 1
ATOM 1183 C C . ASP A 1 151 ? 13.969 -15.550 2.332 1.00 88.75 151 ASP A C 1
ATOM 1185 O O . ASP A 1 151 ? 12.888 -15.180 1.848 1.00 88.75 151 ASP A O 1
ATOM 1189 N N . PRO A 1 152 ? 14.414 -15.057 3.508 1.00 90.25 152 PRO A N 1
ATOM 1190 C CA . PRO A 1 152 ? 13.667 -14.084 4.301 1.00 90.25 152 PRO A CA 1
ATOM 1191 C C . PRO A 1 152 ? 13.344 -12.799 3.534 1.00 90.25 152 PRO A C 1
ATOM 1193 O O . PRO A 1 152 ? 12.260 -12.243 3.706 1.00 90.25 152 PRO A O 1
ATOM 1196 N N . CYS A 1 153 ? 14.245 -12.350 2.650 1.00 91.56 153 CYS A N 1
ATOM 1197 C CA . CYS A 1 153 ? 14.050 -11.133 1.867 1.00 91.56 153 CYS A CA 1
ATOM 1198 C C . CYS A 1 153 ? 12.899 -11.304 0.865 1.00 91.56 153 CYS A C 1
ATOM 1200 O O . CYS A 1 153 ? 11.958 -10.507 0.852 1.00 91.56 153 CYS A O 1
ATOM 1202 N N . THR A 1 154 ? 12.918 -12.377 0.068 1.00 92.81 154 THR A N 1
ATOM 1203 C CA . THR A 1 154 ? 11.820 -12.697 -0.858 1.00 92.81 154 THR A CA 1
ATOM 1204 C C . THR A 1 154 ? 10.502 -12.910 -0.118 1.00 92.81 154 THR A C 1
ATOM 1206 O O . THR A 1 154 ? 9.485 -12.343 -0.517 1.00 92.81 154 THR A O 1
ATOM 1209 N N . SER A 1 155 ? 10.512 -13.656 0.988 1.00 93.62 155 SER A N 1
ATOM 1210 C CA . SER A 1 155 ? 9.324 -13.863 1.823 1.00 93.62 155 SER A CA 1
ATOM 1211 C C . SER A 1 155 ? 8.734 -12.535 2.315 1.00 93.62 155 SER A C 1
ATOM 1213 O O . SER A 1 155 ? 7.529 -12.303 2.192 1.00 93.62 155 SER A O 1
ATOM 1215 N N . ALA A 1 156 ? 9.576 -11.608 2.783 1.00 94.69 156 ALA A N 1
ATOM 1216 C CA . ALA A 1 156 ? 9.143 -10.285 3.222 1.00 94.69 156 ALA A CA 1
ATOM 1217 C C . ALA A 1 156 ? 8.523 -9.459 2.079 1.00 94.69 156 ALA A C 1
ATOM 1219 O O . ALA A 1 156 ? 7.459 -8.865 2.266 1.00 94.69 156 ALA A O 1
ATOM 1220 N N . LYS A 1 157 ? 9.126 -9.478 0.879 1.00 95.88 157 LYS A N 1
ATOM 1221 C CA . LYS A 1 157 ? 8.587 -8.807 -0.322 1.00 95.88 157 LYS A CA 1
ATOM 1222 C C . LYS A 1 157 ? 7.216 -9.351 -0.718 1.00 95.88 157 LYS A C 1
ATOM 1224 O O . LYS A 1 157 ? 6.301 -8.578 -1.003 1.00 95.88 157 LYS A O 1
ATOM 1229 N N . LEU A 1 158 ? 7.058 -10.675 -0.702 1.00 96.00 158 LEU A N 1
ATOM 1230 C CA . LEU A 1 158 ? 5.791 -11.330 -1.029 1.00 96.00 158 LEU A CA 1
ATOM 1231 C C . LEU A 1 158 ? 4.701 -10.984 -0.012 1.00 96.00 158 LEU A C 1
ATOM 1233 O O . LEU A 1 158 ? 3.601 -10.622 -0.423 1.00 96.00 158 LEU A O 1
ATOM 1237 N N . LYS A 1 159 ? 5.007 -10.993 1.292 1.00 96.12 159 LYS A N 1
ATOM 1238 C CA . LYS A 1 159 ? 4.053 -10.589 2.339 1.00 96.12 159 LYS A CA 1
ATOM 1239 C C . LYS A 1 159 ? 3.648 -9.120 2.238 1.00 96.12 159 LYS A C 1
ATOM 1241 O O . LYS A 1 159 ? 2.466 -8.809 2.377 1.00 96.12 159 LYS A O 1
ATOM 1246 N N . ALA A 1 160 ? 4.597 -8.228 1.952 1.00 96.88 160 ALA A N 1
ATOM 1247 C CA . ALA A 1 160 ? 4.316 -6.812 1.725 1.00 96.88 160 ALA A CA 1
ATOM 1248 C C . ALA A 1 160 ? 3.374 -6.615 0.521 1.00 96.88 160 ALA A C 1
ATOM 1250 O O . ALA A 1 160 ? 2.350 -5.940 0.636 1.00 96.88 160 ALA A O 1
ATOM 1251 N N . ALA A 1 161 ? 3.659 -7.278 -0.606 1.00 97.38 161 ALA A N 1
ATOM 1252 C CA . ALA A 1 161 ? 2.804 -7.247 -1.794 1.00 97.38 161 ALA A CA 1
ATOM 1253 C C . ALA A 1 161 ? 1.416 -7.869 -1.549 1.00 97.38 161 ALA A C 1
ATOM 1255 O O . ALA A 1 161 ? 0.403 -7.341 -2.015 1.00 97.38 161 ALA A O 1
ATOM 1256 N N . ALA A 1 162 ? 1.348 -8.965 -0.785 1.00 97.44 162 ALA A N 1
ATOM 1257 C CA . ALA A 1 162 ? 0.096 -9.595 -0.372 1.00 97.44 162 ALA A CA 1
ATOM 1258 C C . ALA A 1 162 ? -0.760 -8.630 0.457 1.00 97.44 162 ALA A C 1
ATOM 1260 O O . ALA A 1 162 ? -1.951 -8.459 0.181 1.00 97.44 162 ALA A O 1
ATOM 1261 N N . GLY A 1 163 ? -0.143 -7.974 1.446 1.00 97.62 163 GLY A N 1
ATOM 1262 C CA . GLY A 1 163 ? -0.781 -6.970 2.292 1.00 97.62 163 GLY A CA 1
ATOM 1263 C C . GLY A 1 163 ? -1.357 -5.822 1.474 1.00 97.62 163 GLY A C 1
ATOM 1264 O O . GLY A 1 163 ? -2.509 -5.446 1.686 1.00 97.62 163 GLY A O 1
ATOM 1265 N N . LEU A 1 164 ? -0.607 -5.343 0.480 1.00 97.06 164 LEU A N 1
ATOM 1266 C CA . LEU A 1 164 ? -1.042 -4.268 -0.407 1.00 97.06 164 LEU A CA 1
ATOM 1267 C C . LEU A 1 164 ? -2.253 -4.668 -1.268 1.00 97.06 164 LEU A C 1
ATOM 1269 O O . LEU A 1 164 ? -3.242 -3.942 -1.326 1.00 97.06 164 LEU A O 1
ATOM 1273 N N . SER A 1 165 ? -2.241 -5.868 -1.854 1.00 97.75 165 SER A N 1
ATOM 1274 C CA . SER A 1 165 ? -3.398 -6.404 -2.593 1.00 97.75 165 SER A CA 1
ATOM 1275 C C . SER A 1 165 ? -4.644 -6.570 -1.705 1.00 97.75 165 SER A C 1
ATOM 1277 O O . SER A 1 165 ? -5.775 -6.351 -2.140 1.00 97.75 165 SER A O 1
ATOM 1279 N N . LEU A 1 166 ? -4.462 -6.986 -0.449 1.00 98.00 166 LEU A N 1
ATOM 1280 C CA . LEU A 1 166 ? -5.565 -7.147 0.505 1.00 98.00 166 LEU A CA 1
ATOM 1281 C C . LEU A 1 166 ? -6.117 -5.799 0.987 1.00 98.00 166 LEU A C 1
ATOM 1283 O O . LEU A 1 166 ? -7.316 -5.700 1.266 1.00 98.00 166 LEU A O 1
ATOM 1287 N N . LEU A 1 167 ? -5.254 -4.787 1.085 1.00 97.19 167 LEU A N 1
ATOM 1288 C CA . LEU A 1 167 ? -5.619 -3.415 1.418 1.00 97.19 167 LEU A CA 1
ATOM 1289 C C . LEU A 1 167 ? -6.537 -2.820 0.343 1.00 97.19 167 LEU A C 1
ATOM 1291 O O . LEU A 1 167 ? -7.624 -2.359 0.692 1.00 97.19 167 LEU A O 1
ATOM 1295 N N . ASP A 1 168 ? -6.166 -2.956 -0.935 1.00 96.25 168 ASP A N 1
ATOM 1296 C CA . ASP A 1 168 ? -6.975 -2.528 -2.090 1.00 96.25 168 ASP A CA 1
ATOM 1297 C C . ASP A 1 168 ? -8.383 -3.157 -2.070 1.00 96.25 168 ASP A C 1
ATOM 1299 O O . ASP A 1 168 ? -9.408 -2.484 -2.202 1.00 96.25 168 ASP A O 1
ATOM 1303 N N . GLN A 1 169 ? -8.461 -4.448 -1.731 1.00 95.94 169 GLN A N 1
ATOM 1304 C CA . GLN A 1 169 ? -9.725 -5.179 -1.564 1.00 95.94 169 GLN A CA 1
ATOM 1305 C C . GLN A 1 169 ? -10.513 -4.806 -0.293 1.00 95.94 169 GLN A C 1
ATOM 1307 O O . GLN A 1 169 ? -11.533 -5.436 0.003 1.00 95.94 169 GLN A O 1
ATOM 1312 N N . ARG A 1 170 ? -10.048 -3.828 0.498 1.00 97.25 170 ARG A N 1
ATOM 1313 C CA . ARG A 1 170 ? -10.618 -3.402 1.792 1.00 97.25 170 ARG A CA 1
ATOM 1314 C C . ARG A 1 170 ? -10.677 -4.520 2.839 1.00 97.25 170 ARG A C 1
ATOM 1316 O O . ARG A 1 170 ? -11.417 -4.439 3.821 1.00 97.25 170 ARG A O 1
ATOM 1323 N N . LYS A 1 171 ? -9.875 -5.577 2.677 1.00 97.69 171 LYS A N 1
ATOM 1324 C CA . LYS A 1 171 ? -9.771 -6.704 3.619 1.00 97.69 171 LYS A CA 1
ATOM 1325 C C . LYS A 1 171 ? -8.768 -6.377 4.727 1.00 97.69 171 LYS A C 1
ATOM 1327 O O . LYS A 1 171 ? -7.794 -7.100 4.938 1.00 97.69 171 LYS A O 1
ATOM 1332 N N . TYR A 1 172 ? -9.035 -5.307 5.480 1.00 98.25 172 TYR A N 1
ATOM 1333 C CA . TYR A 1 172 ? -8.090 -4.707 6.433 1.00 98.25 172 TYR A CA 1
ATOM 1334 C C . TYR A 1 172 ? -7.532 -5.690 7.472 1.00 98.25 172 TYR A C 1
ATOM 1336 O O . TYR A 1 172 ? -6.348 -5.644 7.784 1.00 98.25 172 TYR A O 1
ATOM 1344 N N . ARG A 1 173 ? -8.339 -6.640 7.967 1.00 97.81 173 ARG A N 1
ATOM 1345 C CA . ARG A 1 173 ? -7.869 -7.640 8.949 1.00 97.81 173 ARG A CA 1
ATOM 1346 C C . ARG A 1 173 ? -6.849 -8.613 8.364 1.00 97.81 173 ARG A C 1
ATOM 1348 O O . ARG A 1 173 ? -5.947 -9.046 9.074 1.00 97.81 173 ARG A O 1
ATOM 1355 N N . GLN A 1 174 ? -7.000 -8.982 7.094 1.00 97.94 174 GLN A N 1
ATOM 1356 C CA . GLN A 1 174 ? -6.055 -9.865 6.407 1.00 97.94 174 GLN A CA 1
ATOM 1357 C C . GLN A 1 174 ? -4.802 -9.082 6.007 1.00 97.94 174 GLN A C 1
ATOM 1359 O O . GLN A 1 174 ? -3.698 -9.563 6.243 1.00 97.94 174 GLN A O 1
ATOM 1364 N N . ALA A 1 175 ? -4.972 -7.851 5.511 1.00 98.12 175 ALA A N 1
ATOM 1365 C CA . ALA A 1 175 ? -3.866 -6.944 5.211 1.00 98.12 175 ALA A CA 1
ATOM 1366 C C . ALA A 1 175 ? -2.989 -6.690 6.449 1.00 98.12 175 ALA A C 1
ATOM 1368 O O . ALA A 1 175 ? -1.775 -6.848 6.385 1.00 98.12 175 ALA A O 1
ATOM 1369 N N . ALA A 1 176 ? -3.603 -6.407 7.605 1.00 97.94 176 ALA A N 1
ATOM 1370 C CA . ALA A 1 176 ? -2.902 -6.235 8.876 1.00 97.94 176 ALA A CA 1
ATOM 1371 C C . ALA A 1 176 ? -2.038 -7.449 9.239 1.00 97.94 176 ALA A C 1
ATOM 1373 O O . ALA A 1 176 ? -0.896 -7.284 9.649 1.00 97.94 176 ALA A O 1
ATOM 1374 N N . ARG A 1 177 ? -2.560 -8.672 9.072 1.00 97.25 177 ARG A N 1
ATOM 1375 C CA . ARG A 1 177 ? -1.790 -9.899 9.338 1.00 97.25 177 ARG A CA 1
ATOM 1376 C C . ARG A 1 177 ? -0.595 -10.018 8.400 1.00 97.25 177 ARG A C 1
ATOM 1378 O O . ARG A 1 177 ? 0.503 -10.266 8.875 1.00 97.25 177 ARG A O 1
ATOM 1385 N N . ALA A 1 178 ? -0.802 -9.785 7.106 1.00 97.12 178 ALA A N 1
ATOM 1386 C CA . ALA A 1 178 ? 0.271 -9.846 6.123 1.00 97.12 178 ALA A CA 1
ATOM 1387 C C . ALA A 1 178 ? 1.388 -8.834 6.433 1.00 97.12 178 ALA A C 1
ATOM 1389 O O . ALA A 1 178 ? 2.546 -9.231 6.495 1.00 97.12 178 ALA A O 1
ATOM 1390 N N . PHE A 1 179 ? 1.044 -7.568 6.706 1.00 97.38 179 PHE A N 1
ATOM 1391 C CA . PHE A 1 179 ? 2.022 -6.517 7.018 1.00 97.38 179 PHE A CA 1
ATOM 1392 C C . PHE A 1 179 ? 2.766 -6.748 8.335 1.00 97.38 179 PHE A C 1
ATOM 1394 O O . PHE A 1 179 ? 3.974 -6.557 8.399 1.00 97.38 179 PHE A O 1
ATOM 1401 N N . VAL A 1 180 ? 2.066 -7.178 9.385 1.00 96.50 180 VAL A N 1
ATOM 1402 C CA . VAL A 1 180 ? 2.670 -7.395 10.710 1.00 96.50 180 VAL A CA 1
ATOM 1403 C C . VAL A 1 180 ? 3.629 -8.592 10.725 1.00 96.50 180 VAL A C 1
ATOM 1405 O O . VAL A 1 180 ? 4.532 -8.662 11.5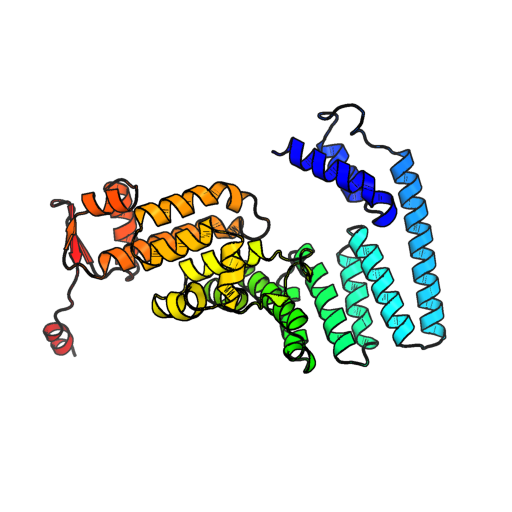56 1.00 96.50 180 VAL A O 1
ATOM 1408 N N . GLU A 1 181 ? 3.458 -9.526 9.791 1.00 94.75 181 GLU A N 1
ATOM 1409 C CA . GLU A 1 181 ? 4.339 -10.678 9.609 1.00 94.75 181 GLU A CA 1
ATOM 1410 C C . GLU A 1 181 ? 5.477 -10.439 8.598 1.00 94.75 181 GLU A C 1
ATOM 1412 O O . GLU A 1 181 ? 6.215 -11.384 8.284 1.00 94.75 181 GLU A O 1
ATOM 1417 N N . VAL A 1 182 ? 5.607 -9.221 8.054 1.00 95.75 182 VAL A N 1
ATOM 1418 C CA . VAL A 1 182 ? 6.746 -8.829 7.211 1.00 95.75 182 VAL A CA 1
ATOM 1419 C C . VAL A 1 182 ? 8.012 -8.833 8.059 1.00 95.75 182 VAL A C 1
ATOM 1421 O O . VAL A 1 182 ? 8.033 -8.346 9.188 1.00 95.75 182 VAL A O 1
ATOM 1424 N N . SER A 1 183 ? 9.073 -9.403 7.498 1.00 93.00 183 SER A N 1
ATOM 1425 C CA . SER A 1 183 ? 10.359 -9.530 8.172 1.00 93.00 183 SER A CA 1
ATOM 1426 C C . SER A 1 183 ? 11.204 -8.257 7.999 1.00 93.00 183 SER A C 1
ATOM 1428 O O . SER A 1 183 ? 11.204 -7.704 6.892 1.00 93.00 183 SER A O 1
ATOM 1430 N N . PRO A 1 184 ? 11.941 -7.785 9.026 1.00 90.06 184 PRO A N 1
ATOM 1431 C CA . PRO A 1 184 ? 12.797 -6.595 8.927 1.00 90.06 184 PRO A CA 1
ATOM 1432 C C . PRO A 1 184 ? 13.883 -6.665 7.844 1.00 90.06 184 PRO A C 1
ATOM 1434 O O . PRO A 1 184 ? 14.337 -5.627 7.362 1.00 90.06 184 PRO A O 1
ATOM 1437 N N . GLU A 1 185 ? 14.245 -7.866 7.377 1.00 88.38 185 GLU A N 1
ATOM 1438 C CA . GLU A 1 185 ? 15.150 -8.093 6.241 1.00 88.38 185 GLU A CA 1
ATOM 1439 C C . GLU A 1 185 ? 14.641 -7.489 4.924 1.00 88.38 185 GLU A C 1
ATOM 1441 O O . GLU A 1 185 ? 15.413 -7.373 3.970 1.00 88.38 185 GLU A O 1
ATOM 1446 N N . LEU A 1 186 ? 13.369 -7.065 4.856 1.00 88.31 186 LEU A N 1
ATOM 1447 C CA . LEU A 1 186 ? 12.880 -6.220 3.766 1.00 88.31 186 LEU A CA 1
ATOM 1448 C C . LEU A 1 186 ? 13.795 -5.001 3.578 1.00 88.31 186 LEU A C 1
ATOM 1450 O O . LEU A 1 186 ? 14.164 -4.686 2.441 1.00 88.31 186 LEU A O 1
ATOM 1454 N N . ALA A 1 187 ? 14.189 -4.364 4.692 1.00 83.69 187 ALA A N 1
ATOM 1455 C CA . ALA A 1 187 ? 15.016 -3.163 4.742 1.00 83.69 187 ALA A CA 1
ATOM 1456 C C . ALA A 1 187 ? 14.655 -2.199 3.595 1.00 83.69 187 ALA A C 1
ATOM 1458 O O . ALA A 1 187 ? 13.486 -1.940 3.337 1.00 83.69 187 ALA A O 1
ATOM 1459 N N . TYR A 1 188 ? 15.640 -1.716 2.844 1.00 84.50 188 TYR A N 1
ATOM 1460 C CA . TYR A 1 188 ? 15.414 -0.834 1.695 1.00 84.50 188 TYR A CA 1
ATOM 1461 C C . TYR A 1 188 ? 15.403 -1.574 0.346 1.00 84.50 188 TYR A C 1
ATOM 1463 O O . TYR A 1 188 ? 15.504 -0.954 -0.709 1.00 84.50 188 TYR A O 1
ATOM 1471 N N . THR A 1 189 ? 15.291 -2.908 0.349 1.00 88.69 189 THR A N 1
ATOM 1472 C CA . THR A 1 189 ? 15.413 -3.737 -0.869 1.00 88.69 189 THR A CA 1
ATOM 1473 C C . THR A 1 189 ? 14.152 -3.764 -1.739 1.00 88.69 189 THR A C 1
ATOM 1475 O O . THR A 1 189 ? 14.150 -4.420 -2.785 1.00 88.69 189 THR A O 1
ATOM 1478 N N . TYR A 1 190 ? 13.078 -3.102 -1.299 1.00 90.12 190 TYR A N 1
ATOM 1479 C CA . TYR A 1 190 ? 11.762 -3.107 -1.947 1.00 90.12 190 TYR A CA 1
ATOM 1480 C C . TYR A 1 190 ? 11.117 -1.717 -2.044 1.00 90.12 190 TYR A C 1
ATOM 1482 O O . TYR A 1 190 ? 9.916 -1.608 -2.275 1.00 90.12 190 TYR A O 1
ATOM 1490 N N . ASN A 1 191 ? 11.918 -0.652 -1.921 1.00 88.94 191 ASN A N 1
ATOM 1491 C CA . ASN A 1 191 ? 11.453 0.741 -1.982 1.00 88.94 191 ASN A CA 1
ATOM 1492 C C . ASN A 1 191 ? 10.741 1.104 -3.297 1.00 88.94 191 ASN A C 1
ATOM 1494 O O . ASN A 1 191 ? 10.010 2.083 -3.340 1.00 88.94 191 ASN A O 1
ATOM 1498 N N . GLU A 1 192 ? 10.959 0.326 -4.358 1.00 85.56 192 GLU A N 1
ATOM 1499 C CA . GLU A 1 192 ? 10.244 0.448 -5.635 1.00 85.56 192 GLU A CA 1
ATOM 1500 C C . GLU A 1 192 ? 8.750 0.092 -5.544 1.00 85.56 192 GLU A C 1
ATOM 1502 O O . GLU A 1 192 ? 8.005 0.414 -6.457 1.00 85.56 192 GLU A O 1
ATOM 1507 N N . VAL A 1 193 ? 8.311 -0.584 -4.476 1.00 91.62 193 VAL A N 1
ATOM 1508 C CA . VAL A 1 193 ? 6.902 -0.947 -4.253 1.00 91.62 193 VAL A CA 1
ATOM 1509 C C . VAL A 1 193 ? 6.411 -0.455 -2.896 1.00 91.62 193 VAL A C 1
ATOM 1511 O O . VAL A 1 193 ? 5.314 0.082 -2.804 1.00 91.62 193 VAL A O 1
ATOM 1514 N N . LEU A 1 194 ? 7.184 -0.677 -1.829 1.00 92.56 194 LEU A N 1
ATOM 1515 C CA . LEU A 1 194 ? 6.777 -0.326 -0.471 1.00 92.56 194 LEU A CA 1
ATOM 1516 C C . LEU A 1 194 ? 7.999 -0.074 0.412 1.00 92.56 194 LEU A C 1
ATOM 1518 O O . LEU A 1 194 ? 8.896 -0.920 0.489 1.00 92.56 194 LEU A O 1
ATOM 1522 N N . SER A 1 195 ? 8.021 1.052 1.123 1.00 93.88 195 SER A N 1
ATOM 1523 C CA . SER A 1 195 ? 9.068 1.318 2.108 1.00 93.88 195 SER A CA 1
ATOM 1524 C C . SER A 1 195 ? 8.765 0.639 3.456 1.00 93.88 195 SER A C 1
ATOM 1526 O O . SER A 1 195 ? 7.607 0.368 3.788 1.00 93.88 195 SER A O 1
ATOM 1528 N N . PRO A 1 196 ? 9.782 0.409 4.306 1.00 94.19 196 PRO A N 1
ATOM 1529 C CA . PRO A 1 196 ? 9.573 -0.032 5.687 1.00 94.19 196 PRO A CA 1
ATOM 1530 C C . PRO A 1 196 ? 8.650 0.881 6.505 1.00 94.19 196 PRO A C 1
ATOM 1532 O O . PRO A 1 196 ? 7.913 0.403 7.369 1.00 94.19 196 PRO A O 1
ATOM 1535 N N . ALA A 1 197 ? 8.678 2.190 6.242 1.00 94.06 197 ALA A N 1
ATOM 1536 C CA . ALA A 1 197 ? 7.820 3.138 6.937 1.00 94.06 197 ALA A CA 1
ATOM 1537 C C . ALA A 1 197 ? 6.346 2.943 6.551 1.00 94.06 197 ALA A C 1
ATOM 1539 O O . ALA A 1 197 ? 5.469 3.001 7.415 1.00 94.06 197 ALA A O 1
ATOM 1540 N N . ASP A 1 198 ? 6.086 2.612 5.284 1.00 95.19 198 ASP A N 1
ATOM 1541 C CA . ASP A 1 198 ? 4.740 2.308 4.787 1.00 95.19 198 ASP A CA 1
ATOM 1542 C C . ASP A 1 198 ? 4.224 0.990 5.376 1.00 95.19 198 ASP A C 1
ATOM 1544 O O . ASP A 1 198 ? 3.065 0.909 5.775 1.00 95.19 198 ASP A O 1
ATOM 1548 N N . VAL A 1 199 ? 5.084 -0.027 5.539 1.00 96.56 199 VAL A N 1
ATOM 1549 C CA . VAL A 1 199 ? 4.727 -1.272 6.255 1.00 96.56 199 VAL A CA 1
ATOM 1550 C C . VAL A 1 199 ? 4.258 -0.964 7.680 1.00 96.56 199 VAL A C 1
ATOM 1552 O O . VAL A 1 199 ? 3.226 -1.487 8.116 1.00 96.56 199 VAL A O 1
ATOM 1555 N N . ALA A 1 200 ? 4.976 -0.091 8.395 1.00 96.00 200 ALA A N 1
ATOM 1556 C CA . ALA A 1 200 ? 4.605 0.336 9.743 1.00 96.00 200 ALA A CA 1
ATOM 1557 C C . ALA A 1 200 ? 3.250 1.058 9.752 1.00 96.00 200 ALA A C 1
ATOM 1559 O O . ALA A 1 200 ? 2.381 0.750 10.573 1.00 96.00 200 ALA A O 1
ATOM 1560 N N . LEU A 1 201 ? 3.058 1.994 8.820 1.00 96.50 201 LEU A N 1
ATOM 1561 C CA . LEU A 1 201 ? 1.852 2.806 8.708 1.00 96.50 201 LEU A CA 1
ATOM 1562 C C . LEU A 1 201 ? 0.628 1.961 8.329 1.00 96.50 201 LEU A C 1
ATOM 1564 O O . LEU A 1 201 ? -0.391 1.994 9.024 1.00 96.50 201 LEU A O 1
ATOM 1568 N N . TYR A 1 202 ? 0.729 1.167 7.263 1.00 97.50 202 TYR A N 1
ATOM 1569 C CA . TYR A 1 202 ? -0.376 0.375 6.721 1.00 97.50 202 TYR A CA 1
ATOM 1570 C C . TYR A 1 202 ? -0.719 -0.776 7.660 1.00 97.50 202 TYR A C 1
ATOM 1572 O O . TYR A 1 202 ? -1.889 -0.968 8.007 1.00 97.50 202 TYR A O 1
ATOM 1580 N N . GLY A 1 203 ? 0.299 -1.503 8.131 1.00 97.19 203 GLY A N 1
ATOM 1581 C CA . GLY A 1 203 ? 0.139 -2.574 9.106 1.00 97.19 203 GLY A CA 1
ATOM 1582 C C . GLY A 1 203 ? -0.433 -2.060 10.422 1.00 97.19 203 GLY A C 1
ATOM 1583 O O . GLY A 1 203 ? -1.405 -2.623 10.926 1.00 97.19 203 GLY A O 1
ATOM 1584 N N . GLY A 1 204 ? 0.100 -0.949 10.936 1.00 96.88 204 GLY A N 1
ATOM 1585 C CA . GLY A 1 204 ? -0.323 -0.348 12.197 1.00 96.88 204 GLY A CA 1
ATOM 1586 C C . GLY A 1 204 ? -1.773 0.129 12.170 1.00 96.88 204 GLY A C 1
ATOM 1587 O O . GLY A 1 204 ? -2.553 -0.237 13.050 1.00 96.88 204 GLY A O 1
ATOM 1588 N N . LEU A 1 205 ? -2.172 0.881 11.139 1.00 97.44 205 LEU A N 1
ATOM 1589 C CA . LEU A 1 205 ? -3.545 1.384 11.014 1.00 97.44 205 LEU A CA 1
ATOM 1590 C C . LEU A 1 205 ? -4.553 0.264 10.736 1.00 97.44 205 LEU A C 1
ATOM 1592 O O . LEU A 1 205 ? -5.619 0.236 11.356 1.00 97.44 205 LEU A O 1
ATOM 1596 N N . CYS A 1 206 ? -4.220 -0.698 9.869 1.00 98.12 206 CYS A N 1
ATOM 1597 C CA . CYS A 1 206 ? -5.096 -1.843 9.612 1.00 98.12 206 CYS A CA 1
ATOM 1598 C C . CYS A 1 206 ? -5.253 -2.728 10.857 1.00 98.12 206 CYS A C 1
ATOM 1600 O O . CYS A 1 206 ? -6.364 -3.180 11.159 1.00 98.12 206 CYS A O 1
ATOM 1602 N N . ALA A 1 207 ? -4.169 -2.959 11.606 1.00 97.81 207 ALA A N 1
ATOM 1603 C CA . ALA A 1 207 ? -4.215 -3.706 12.858 1.00 97.81 207 ALA A CA 1
ATOM 1604 C C . ALA A 1 207 ? -5.056 -2.960 13.898 1.00 97.81 207 ALA A C 1
ATOM 160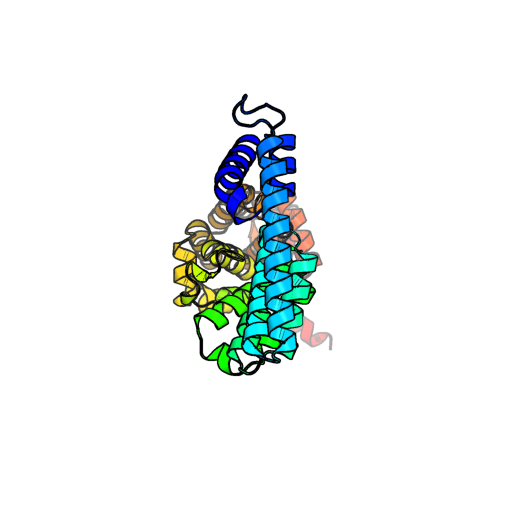6 O O . ALA A 1 207 ? -5.971 -3.541 14.479 1.00 97.81 207 ALA A O 1
ATOM 1607 N N . LEU A 1 208 ? -4.843 -1.656 14.075 1.00 97.00 208 LEU A N 1
ATOM 1608 C CA . LEU A 1 208 ? -5.629 -0.847 15.005 1.00 97.00 208 LEU A CA 1
ATOM 1609 C C . LEU A 1 208 ? -7.122 -0.835 14.654 1.00 97.00 208 LEU A C 1
ATOM 1611 O O . LEU A 1 208 ? -7.978 -0.892 15.536 1.00 97.00 208 LEU A O 1
ATOM 1615 N N . ALA A 1 209 ? -7.457 -0.838 13.365 1.00 97.06 209 ALA A N 1
ATOM 1616 C CA . ALA A 1 209 ? -8.839 -0.882 12.907 1.00 97.06 209 ALA A CA 1
ATOM 1617 C C . ALA A 1 209 ? -9.517 -2.246 13.128 1.00 97.06 209 ALA A C 1
ATOM 1619 O O . ALA A 1 209 ? -10.740 -2.278 13.243 1.00 97.06 209 ALA A O 1
ATOM 1620 N N . THR A 1 210 ? -8.773 -3.361 13.207 1.00 96.75 210 THR A N 1
ATOM 1621 C CA . THR A 1 210 ? -9.368 -4.712 13.083 1.00 96.75 210 THR A CA 1
ATOM 1622 C C . THR A 1 210 ? -8.920 -5.783 14.082 1.00 96.75 210 THR A C 1
ATOM 1624 O O . THR A 1 210 ? -9.597 -6.806 14.207 1.00 96.75 210 THR A O 1
ATOM 1627 N N . PHE A 1 211 ? -7.785 -5.626 14.761 1.00 97.31 211 PHE A N 1
ATOM 1628 C CA . PHE A 1 211 ? -7.260 -6.599 15.724 1.00 97.31 211 PHE A CA 1
ATOM 1629 C C . PHE A 1 211 ? -7.867 -6.398 17.100 1.00 97.31 211 PHE A C 1
ATOM 1631 O O . PHE A 1 211 ? -7.855 -5.285 17.619 1.00 97.31 211 PHE A O 1
ATOM 1638 N N . ASP A 1 212 ? -8.352 -7.467 17.724 1.00 94.38 212 ASP A N 1
ATOM 1639 C C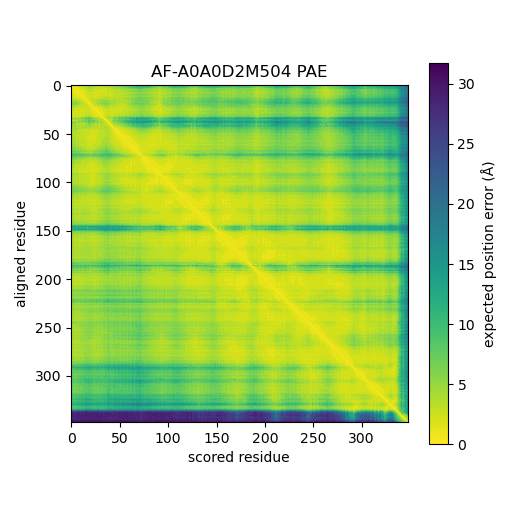A . ASP A 1 212 ? -8.774 -7.404 19.120 1.00 94.38 212 ASP A CA 1
ATOM 1640 C C . ASP A 1 212 ? -7.587 -7.114 20.060 1.00 94.38 212 ASP A C 1
ATOM 1642 O O . ASP A 1 212 ? -6.428 -7.003 19.650 1.00 94.38 212 ASP A O 1
ATOM 1646 N N . ARG A 1 213 ? -7.881 -6.954 21.352 1.00 93.06 213 ARG A N 1
ATOM 1647 C CA . ARG A 1 213 ? -6.867 -6.614 22.355 1.00 93.06 213 ARG A CA 1
ATOM 1648 C C . ARG A 1 213 ? -5.761 -7.677 22.459 1.00 93.06 213 ARG A C 1
ATOM 1650 O O . ARG A 1 213 ? -4.609 -7.317 22.683 1.00 93.06 213 ARG A O 1
ATOM 1657 N N . SER A 1 214 ? -6.093 -8.958 22.288 1.00 95.19 214 SER A N 1
ATOM 1658 C CA . SER A 1 214 ? -5.127 -10.063 22.360 1.00 95.19 214 SER A CA 1
ATOM 1659 C C . SER A 1 214 ? -4.240 -10.106 21.116 1.00 95.19 214 SER A C 1
ATOM 1661 O O . SER A 1 214 ? -3.017 -10.214 21.232 1.00 95.19 214 SER A O 1
ATOM 1663 N N . ASP A 1 215 ? -4.835 -9.940 19.934 1.00 96.06 215 ASP A N 1
ATOM 1664 C CA . ASP A 1 215 ? -4.134 -9.822 18.658 1.00 96.06 215 ASP A CA 1
ATOM 1665 C C . ASP A 1 215 ? -3.172 -8.618 18.671 1.00 96.06 215 ASP A C 1
ATOM 1667 O O . ASP A 1 215 ? -2.011 -8.767 18.299 1.00 96.06 215 ASP A O 1
ATOM 1671 N N . LEU A 1 216 ? -3.610 -7.439 19.138 1.00 96.06 216 LEU A N 1
ATOM 1672 C CA . LEU A 1 216 ? -2.746 -6.251 19.239 1.00 96.06 216 LEU A CA 1
ATOM 1673 C C . LEU A 1 216 ? -1.551 -6.494 20.165 1.00 96.06 216 LEU A C 1
ATOM 1675 O O . LEU A 1 216 ? -0.421 -6.153 19.814 1.00 96.06 216 LEU A O 1
ATOM 1679 N N . GLN A 1 217 ? -1.775 -7.117 21.322 1.00 95.75 217 GLN A N 1
ATOM 1680 C CA . GLN A 1 217 ? -0.689 -7.399 22.254 1.00 95.75 217 GLN A CA 1
ATOM 1681 C C . GLN A 1 217 ? 0.300 -8.418 21.685 1.00 95.75 217 GLN A C 1
ATOM 1683 O O . GLN A 1 217 ? 1.504 -8.191 21.726 1.00 95.75 217 GLN A O 1
ATOM 1688 N N . SER A 1 218 ? -0.196 -9.540 21.166 1.00 95.94 218 SER A N 1
ATOM 1689 C CA . SER A 1 218 ? 0.651 -10.655 20.730 1.00 95.94 218 SER A CA 1
ATOM 1690 C C . SER A 1 218 ? 1.362 -10.389 19.404 1.00 95.94 218 SER A C 1
ATOM 1692 O O . SER A 1 218 ? 2.529 -10.744 19.266 1.00 95.94 218 SER A O 1
ATOM 1694 N N . LYS A 1 219 ? 0.685 -9.757 18.438 1.00 95.44 219 LYS A N 1
ATOM 1695 C CA . LYS A 1 219 ? 1.192 -9.604 17.066 1.00 95.44 219 LYS A CA 1
ATOM 1696 C C . LYS A 1 219 ? 1.817 -8.247 16.797 1.00 95.44 219 LYS A C 1
ATOM 1698 O O . LYS A 1 219 ? 2.672 -8.168 15.934 1.00 95.44 219 LYS A O 1
ATOM 1703 N N . VAL A 1 220 ? 1.412 -7.189 17.497 1.00 96.06 220 VAL A N 1
ATOM 1704 C CA . VAL A 1 220 ? 1.884 -5.825 17.202 1.00 96.06 220 VAL A CA 1
ATOM 1705 C C . VAL A 1 220 ? 2.833 -5.338 18.289 1.00 96.06 220 VAL A C 1
ATOM 1707 O O . VAL A 1 220 ? 4.003 -5.100 18.019 1.00 96.06 220 VAL A O 1
ATOM 1710 N N . ILE A 1 221 ? 2.355 -5.241 19.530 1.00 95.06 221 ILE A N 1
ATOM 1711 C CA . ILE A 1 221 ? 3.128 -4.681 20.652 1.00 95.06 221 ILE A CA 1
ATOM 1712 C C . ILE A 1 221 ? 4.246 -5.640 21.087 1.00 95.06 221 ILE A C 1
ATOM 1714 O O . ILE A 1 221 ? 5.361 -5.213 21.376 1.00 95.06 221 ILE A O 1
ATOM 1718 N N . GLY A 1 222 ? 3.946 -6.939 21.142 1.00 93.44 222 GLY A N 1
ATOM 1719 C CA . GLY A 1 222 ? 4.882 -7.992 21.531 1.00 93.44 222 GLY A CA 1
ATOM 1720 C C . GLY A 1 222 ? 5.741 -8.539 20.389 1.00 93.44 222 GLY A C 1
ATOM 1721 O O . GLY A 1 222 ? 6.642 -9.333 20.654 1.00 93.44 222 GLY A O 1
ATOM 1722 N N . SER A 1 223 ? 5.489 -8.141 19.138 1.00 94.06 223 SER A N 1
ATOM 1723 C CA . SER A 1 223 ? 6.272 -8.607 17.989 1.00 94.06 223 SER A CA 1
ATOM 1724 C C . SER A 1 223 ? 7.556 -7.803 17.858 1.00 94.06 223 SER A C 1
ATOM 1726 O O . SER A 1 223 ? 7.525 -6.609 17.572 1.00 94.06 223 SER A O 1
ATOM 1728 N N . ILE A 1 224 ? 8.694 -8.472 18.043 1.00 90.94 224 ILE A N 1
ATOM 1729 C CA . ILE A 1 224 ? 10.018 -7.853 17.905 1.00 90.94 224 ILE A CA 1
ATOM 1730 C C . ILE A 1 224 ? 10.225 -7.369 16.464 1.00 90.94 224 ILE A C 1
ATOM 1732 O O . ILE A 1 224 ? 10.615 -6.224 16.266 1.00 90.94 224 ILE A O 1
ATOM 1736 N N . GLY A 1 225 ? 9.876 -8.196 15.471 1.00 90.12 225 GLY A N 1
ATOM 1737 C CA . GLY A 1 225 ? 10.035 -7.841 14.060 1.00 90.12 225 GLY A CA 1
ATOM 1738 C C . GLY A 1 225 ? 9.187 -6.633 13.661 1.00 90.12 225 GLY A C 1
ATOM 1739 O O . GLY A 1 225 ? 9.700 -5.682 13.083 1.00 90.12 225 GLY A O 1
ATOM 1740 N N . PHE A 1 226 ? 7.904 -6.607 14.041 1.00 94.81 226 PHE A N 1
ATOM 1741 C CA . PHE A 1 226 ? 7.050 -5.466 13.696 1.00 94.81 226 PHE A CA 1
ATOM 1742 C C . PHE A 1 226 ? 7.416 -4.193 14.472 1.00 94.81 226 PHE A C 1
ATOM 1744 O O . PHE A 1 226 ? 7.250 -3.080 13.970 1.00 94.81 226 PHE A O 1
ATOM 1751 N N . ARG A 1 227 ? 7.958 -4.338 15.686 1.00 93.94 227 ARG A N 1
ATOM 1752 C CA . ARG A 1 227 ? 8.426 -3.205 16.483 1.00 93.94 227 ARG A CA 1
ATOM 1753 C C . ARG A 1 227 ? 9.539 -2.426 15.787 1.00 93.94 227 ARG A C 1
ATOM 1755 O O . ARG A 1 227 ? 9.517 -1.205 15.867 1.00 93.94 227 ARG A O 1
ATOM 1762 N N . GLU A 1 228 ? 10.455 -3.086 15.080 1.00 93.75 228 GLU A N 1
ATOM 1763 C CA . GLU A 1 228 ? 11.513 -2.397 14.323 1.00 93.75 228 GLU A CA 1
ATOM 1764 C C . GLU A 1 228 ? 10.938 -1.442 13.268 1.00 93.75 228 GLU A C 1
ATOM 1766 O O . GLU A 1 228 ? 11.381 -0.300 13.162 1.00 93.75 228 GLU A O 1
ATOM 1771 N N . PHE A 1 229 ? 9.882 -1.857 12.561 1.00 95.00 229 PHE A N 1
ATOM 1772 C CA . PHE A 1 229 ? 9.160 -0.981 11.634 1.00 95.00 229 PHE A CA 1
ATOM 1773 C C . PHE A 1 229 ? 8.478 0.187 12.360 1.00 95.00 229 PHE A C 1
ATOM 1775 O O . PHE A 1 229 ? 8.534 1.326 11.900 1.00 95.00 229 PHE A O 1
ATOM 1782 N N . LEU A 1 230 ? 7.864 -0.061 13.521 1.00 94.75 230 LEU A N 1
ATOM 1783 C CA . LEU A 1 230 ? 7.201 0.983 14.313 1.00 94.75 230 LEU A CA 1
ATOM 1784 C C . LEU A 1 230 ? 8.161 2.062 14.837 1.00 94.75 230 LEU A C 1
ATOM 1786 O O . LEU A 1 230 ? 7.736 3.207 14.995 1.00 94.75 230 LEU A O 1
ATOM 1790 N N . GLU A 1 231 ? 9.437 1.744 15.076 1.00 93.69 231 GLU A N 1
ATOM 1791 C CA . GLU A 1 231 ? 10.437 2.754 15.463 1.00 93.69 231 GLU A CA 1
ATOM 1792 C C . GLU A 1 231 ? 10.724 3.757 14.328 1.00 93.69 231 GLU A C 1
ATOM 1794 O O . GLU A 1 231 ? 11.084 4.902 14.605 1.00 93.69 231 GLU A O 1
ATOM 1799 N N . LEU A 1 232 ? 10.490 3.383 13.062 1.00 92.69 232 LEU A N 1
ATOM 1800 C CA . LEU A 1 232 ? 10.578 4.302 11.917 1.00 92.69 232 LEU A CA 1
ATOM 1801 C C . LEU A 1 232 ? 9.401 5.286 11.863 1.00 92.69 232 LEU A C 1
ATOM 1803 O O . LEU A 1 232 ? 9.514 6.346 11.251 1.00 92.69 232 LEU A O 1
ATOM 1807 N N . HIS A 1 233 ? 8.276 4.955 12.508 1.00 92.00 233 HIS A N 1
ATOM 1808 C CA . HIS A 1 233 ? 7.069 5.778 12.514 1.00 92.00 233 HIS A CA 1
ATOM 1809 C C . HIS A 1 233 ? 6.506 5.961 13.941 1.00 92.00 233 HIS A C 1
ATOM 1811 O O . HIS A 1 233 ? 5.417 5.465 14.258 1.00 92.00 233 HIS A O 1
ATOM 1817 N N . PRO A 1 234 ? 7.174 6.748 14.810 1.00 93.12 234 PRO A N 1
ATOM 1818 C CA . PRO A 1 234 ? 6.843 6.848 16.237 1.00 93.12 234 PRO A CA 1
ATOM 1819 C C . PRO A 1 234 ? 5.398 7.288 16.505 1.00 93.12 234 PRO A C 1
ATOM 1821 O O . PRO A 1 234 ? 4.770 6.798 17.437 1.00 93.12 234 PRO A O 1
ATOM 1824 N N . GLN A 1 235 ? 4.817 8.128 15.641 1.00 93.69 235 GLN A N 1
ATOM 1825 C CA . GLN A 1 235 ? 3.411 8.537 15.762 1.00 93.69 235 GLN A CA 1
ATOM 1826 C C . GLN A 1 235 ? 2.427 7.353 15.701 1.00 93.69 235 GLN A C 1
ATOM 1828 O O . GLN A 1 235 ? 1.432 7.353 16.420 1.00 93.69 235 GLN A O 1
ATOM 1833 N N . VAL A 1 236 ? 2.697 6.332 14.876 1.00 95.44 236 VAL A N 1
ATOM 1834 C CA . VAL A 1 236 ? 1.845 5.134 14.754 1.00 95.44 236 VAL A CA 1
ATOM 1835 C C . VAL A 1 236 ? 2.054 4.208 15.953 1.00 95.44 236 VAL A C 1
ATOM 1837 O O . VAL A 1 236 ? 1.094 3.650 16.482 1.00 95.44 236 VAL A O 1
ATOM 1840 N N . ARG A 1 237 ? 3.294 4.088 16.438 1.00 95.56 237 ARG A N 1
ATOM 1841 C CA . ARG A 1 237 ? 3.612 3.355 17.671 1.00 95.56 237 ARG A CA 1
ATOM 1842 C C . ARG A 1 237 ? 2.861 3.932 18.874 1.00 95.56 237 ARG A C 1
ATOM 1844 O O . ARG A 1 237 ? 2.223 3.189 19.622 1.00 95.56 237 ARG A O 1
ATOM 1851 N N . ASP A 1 238 ? 2.922 5.250 19.041 1.00 95.81 238 ASP A N 1
ATOM 1852 C CA . ASP A 1 238 ? 2.300 5.956 20.162 1.00 95.81 238 ASP A CA 1
ATOM 1853 C C . ASP A 1 238 ? 0.768 5.870 20.071 1.00 95.81 238 ASP A C 1
ATOM 1855 O O . ASP A 1 238 ? 0.112 5.552 21.063 1.00 95.81 238 ASP A O 1
ATOM 1859 N N . LEU A 1 239 ? 0.209 5.994 18.861 1.00 96.00 239 LEU A N 1
ATOM 1860 C CA . LEU A 1 239 ? -1.206 5.750 18.567 1.00 96.00 239 LEU A CA 1
ATOM 1861 C C . LEU A 1 239 ? -1.673 4.357 19.039 1.00 96.00 239 LEU A C 1
ATOM 1863 O O . LEU A 1 239 ? -2.683 4.243 19.738 1.00 96.00 239 LEU A O 1
ATOM 1867 N N . ILE A 1 240 ? -0.948 3.294 18.674 1.00 96.31 240 ILE A N 1
ATOM 1868 C CA . ILE A 1 240 ? -1.288 1.911 19.053 1.00 96.31 240 ILE A CA 1
ATOM 1869 C C . ILE A 1 240 ? -1.196 1.729 20.574 1.00 96.31 240 ILE A C 1
ATOM 1871 O O . ILE A 1 240 ? -2.083 1.126 21.185 1.00 96.31 240 ILE A O 1
ATOM 1875 N N . SER A 1 241 ? -0.147 2.275 21.193 1.00 96.25 241 SER A N 1
ATOM 1876 C CA . SER A 1 241 ? 0.052 2.232 22.645 1.00 96.25 241 SER A CA 1
ATOM 1877 C C . SER A 1 241 ? -1.069 2.955 23.396 1.00 96.25 241 SER A C 1
ATOM 1879 O O . SER A 1 241 ? -1.607 2.429 24.375 1.00 96.25 241 SER A O 1
ATOM 1881 N N . ASP A 1 242 ? -1.481 4.131 22.924 1.00 96.62 242 ASP A N 1
ATOM 1882 C CA . ASP A 1 242 ? -2.571 4.902 23.520 1.00 96.62 242 ASP A CA 1
ATOM 1883 C C . ASP A 1 242 ? -3.908 4.184 23.418 1.00 96.62 242 ASP A C 1
ATOM 1885 O O . ASP A 1 242 ? -4.643 4.114 24.405 1.00 96.62 242 ASP A O 1
ATOM 1889 N N . PHE A 1 243 ? -4.206 3.589 22.264 1.00 96.50 243 PHE A N 1
ATOM 1890 C CA . PHE A 1 243 ? -5.410 2.784 22.094 1.00 96.50 243 PHE A CA 1
ATOM 1891 C C . PHE A 1 243 ? -5.427 1.572 23.036 1.00 96.50 243 PHE A C 1
ATOM 1893 O O . PHE A 1 243 ? -6.435 1.291 23.690 1.00 96.50 243 PHE A O 1
ATOM 1900 N N . TYR A 1 244 ? -4.301 0.859 23.153 1.00 95.75 244 TYR A N 1
ATOM 1901 C CA . TYR A 1 244 ? -4.193 -0.309 24.028 1.00 95.75 244 TYR A CA 1
ATOM 1902 C C . TYR A 1 244 ? -4.345 0.058 25.514 1.00 95.75 244 TYR A C 1
ATOM 1904 O O . TYR A 1 244 ? -5.011 -0.654 26.273 1.00 95.75 244 TYR A O 1
ATOM 1912 N N . ASN A 1 245 ? -3.796 1.200 25.926 1.00 95.38 245 ASN A N 1
ATOM 1913 C CA . ASN A 1 245 ? -3.893 1.724 27.291 1.00 95.38 245 ASN A CA 1
ATOM 1914 C C . ASN A 1 245 ? -5.181 2.530 27.556 1.00 95.38 245 ASN A C 1
ATOM 1916 O O . ASN A 1 245 ? -5.296 3.169 28.600 1.00 95.38 245 ASN A O 1
ATOM 1920 N N . SER A 1 246 ? -6.151 2.504 26.634 1.00 94.25 246 SER A N 1
ATOM 1921 C CA . SER A 1 246 ? -7.437 3.211 26.743 1.00 94.25 246 SER A CA 1
ATOM 1922 C C . SER A 1 246 ? -7.316 4.742 26.873 1.00 94.25 246 SER A C 1
ATOM 1924 O O . SER A 1 246 ? -8.217 5.405 27.388 1.00 94.25 246 SER A O 1
ATOM 1926 N N . ARG A 1 247 ? -6.221 5.335 26.378 1.00 94.75 247 ARG A N 1
ATOM 1927 C CA . ARG A 1 247 ? -5.984 6.789 26.318 1.00 94.75 247 ARG A CA 1
ATOM 1928 C C . ARG A 1 247 ? -6.559 7.377 25.023 1.00 94.75 247 ARG A C 1
ATOM 1930 O O . ARG A 1 247 ? -5.834 7.908 24.183 1.00 94.75 247 ARG A O 1
ATOM 1937 N N . TYR A 1 248 ? -7.877 7.274 24.844 1.00 93.88 248 TYR A N 1
ATOM 1938 C CA . TYR A 1 248 ? -8.531 7.559 23.556 1.00 93.88 248 TYR A CA 1
ATOM 1939 C C . TYR A 1 248 ? -8.431 9.016 23.086 1.00 93.88 248 TYR A C 1
ATOM 1941 O O . TYR A 1 248 ? -8.320 9.239 21.885 1.00 93.88 248 TYR A O 1
ATOM 1949 N N . ALA A 1 249 ? -8.399 9.995 23.996 1.00 92.12 249 ALA A N 1
ATOM 1950 C CA . ALA A 1 249 ? -8.229 11.404 23.626 1.00 92.12 249 ALA A CA 1
ATOM 1951 C C . ALA A 1 249 ? -6.898 11.641 22.889 1.00 92.12 249 ALA A C 1
ATOM 1953 O O . ALA A 1 249 ? -6.874 12.221 21.806 1.00 92.12 249 ALA A O 1
ATOM 1954 N N . SER A 1 250 ? -5.801 11.123 23.454 1.00 94.25 250 SER A N 1
ATOM 1955 C CA . SER A 1 250 ? -4.461 11.199 22.860 1.00 94.25 250 SER A CA 1
ATOM 1956 C C . SER A 1 250 ? -4.378 10.384 21.567 1.00 94.25 250 SER A C 1
ATOM 1958 O O . SER A 1 250 ? -3.955 10.895 20.532 1.00 94.25 250 SER A O 1
ATOM 1960 N N . CYS A 1 251 ? -4.917 9.159 21.578 1.00 95.25 251 CYS A N 1
ATOM 1961 C CA . CYS A 1 251 ? -5.009 8.311 20.389 1.00 95.25 251 CYS A CA 1
ATOM 1962 C C . CYS A 1 251 ? -5.697 9.029 19.213 1.00 95.25 251 CYS A C 1
ATOM 1964 O O . CYS A 1 251 ? -5.178 9.048 18.099 1.00 95.25 251 CYS A O 1
ATOM 1966 N N . LEU A 1 252 ? -6.864 9.638 19.434 1.00 93.31 252 LEU A N 1
ATOM 1967 C CA . LEU A 1 252 ? -7.608 10.316 18.370 1.00 93.31 252 LEU A CA 1
ATOM 1968 C C . LEU A 1 252 ? -6.917 11.601 17.903 1.00 93.31 252 LEU A C 1
ATOM 1970 O O . LEU A 1 252 ? -7.014 11.934 16.722 1.00 93.31 252 LEU A O 1
ATOM 1974 N N . ALA A 1 253 ? -6.185 12.284 18.788 1.00 92.81 253 ALA A N 1
ATOM 1975 C CA . ALA A 1 253 ? -5.352 13.424 18.418 1.00 92.81 253 ALA A CA 1
ATOM 1976 C C . ALA A 1 253 ? -4.194 13.004 17.496 1.00 92.81 253 ALA A C 1
ATOM 1978 O O . ALA A 1 253 ? -4.007 13.615 16.443 1.00 92.81 253 ALA A O 1
ATOM 1979 N N . HIS A 1 254 ? -3.479 11.920 17.825 1.00 93.62 254 HIS A N 1
ATOM 1980 C CA . HIS A 1 254 ? -2.452 11.344 16.947 1.00 93.62 254 HIS A CA 1
ATOM 1981 C C . HIS A 1 254 ? -3.035 10.928 15.591 1.00 93.62 254 HIS A C 1
ATOM 1983 O O . HIS A 1 254 ? -2.475 11.252 14.545 1.00 93.62 254 HIS A O 1
ATOM 1989 N N . LEU A 1 255 ? -4.201 10.277 15.592 1.00 93.50 255 LEU A N 1
ATOM 1990 C CA . LEU A 1 255 ? -4.868 9.855 14.362 1.00 93.50 255 LEU A CA 1
ATOM 1991 C C . LEU A 1 255 ? -5.302 11.051 13.497 1.00 93.50 255 LEU A C 1
ATOM 1993 O O . LEU A 1 255 ? -5.191 11.007 12.273 1.00 93.50 255 LEU A O 1
ATOM 1997 N N . ALA A 1 256 ? -5.781 12.133 14.117 1.00 92.25 256 ALA A N 1
ATOM 1998 C CA . ALA A 1 256 ? -6.132 13.365 13.416 1.00 92.25 256 ALA A CA 1
ATOM 1999 C C . ALA A 1 256 ? -4.896 14.062 12.825 1.00 92.25 256 ALA A C 1
ATOM 2001 O O . ALA A 1 256 ? -4.963 14.560 11.702 1.00 92.25 256 ALA A O 1
ATOM 2002 N N . ALA A 1 257 ? -3.767 14.049 13.540 1.00 93.31 257 ALA A N 1
ATOM 2003 C CA . ALA A 1 257 ? -2.505 14.620 13.072 1.00 93.31 257 ALA A CA 1
ATOM 2004 C C . ALA A 1 257 ? -1.926 13.881 11.852 1.00 93.31 257 ALA A C 1
ATOM 2006 O O . ALA A 1 257 ? -1.298 14.512 11.007 1.00 93.31 257 ALA A O 1
ATOM 2007 N N . LEU A 1 258 ? -2.182 12.573 11.720 1.00 93.12 258 LEU A N 1
ATOM 2008 C CA . LEU A 1 258 ? -1.771 11.782 10.552 1.00 93.12 258 LEU A CA 1
ATOM 2009 C C . LEU A 1 258 ? -2.599 12.084 9.295 1.00 93.12 258 LEU A C 1
ATOM 2011 O O . LEU A 1 258 ? -2.126 11.882 8.179 1.00 93.12 258 LEU A O 1
ATOM 2015 N N . ARG A 1 259 ? -3.831 12.583 9.449 1.00 90.38 259 ARG A N 1
ATOM 2016 C CA . ARG A 1 259 ? -4.804 12.717 8.355 1.00 90.38 259 ARG A CA 1
ATOM 2017 C C . ARG A 1 259 ? -4.284 13.469 7.116 1.00 90.38 259 ARG A C 1
ATOM 2019 O O . ARG A 1 259 ? -4.558 12.988 6.019 1.00 90.38 259 ARG A O 1
ATOM 2026 N N . PRO A 1 260 ? -3.547 14.594 7.231 1.00 92.06 260 PRO A N 1
ATOM 2027 C CA . PRO A 1 260 ? -3.008 15.286 6.061 1.00 92.06 260 PRO A CA 1
ATOM 2028 C C . PRO A 1 260 ? -1.992 14.446 5.283 1.00 92.06 260 PRO A C 1
ATOM 2030 O O . PRO A 1 260 ? -2.006 14.477 4.059 1.00 92.06 260 PRO A O 1
ATOM 2033 N N . ALA A 1 261 ? -1.148 13.675 5.976 1.00 91.69 261 ALA A N 1
ATOM 2034 C CA . ALA A 1 261 ? -0.175 12.794 5.335 1.00 91.69 261 ALA A CA 1
ATOM 2035 C C . ALA A 1 261 ? -0.875 11.620 4.636 1.00 91.69 261 ALA A C 1
ATOM 2037 O O . ALA A 1 261 ? -0.591 11.338 3.478 1.00 91.69 261 ALA A O 1
ATOM 2038 N N . LEU A 1 262 ? -1.868 11.009 5.296 1.00 92.38 262 LEU A N 1
ATOM 2039 C CA . LEU A 1 262 ? -2.647 9.913 4.711 1.00 92.38 262 LEU A CA 1
ATOM 2040 C C . LEU A 1 262 ? -3.415 10.324 3.450 1.00 92.38 262 LEU A C 1
ATOM 2042 O O . LEU A 1 262 ? -3.649 9.492 2.584 1.00 92.38 262 LEU A O 1
ATOM 2046 N N . ALA A 1 263 ? -3.814 11.593 3.340 1.00 90.56 263 ALA A N 1
ATOM 2047 C CA . ALA A 1 263 ? -4.505 12.109 2.160 1.00 90.56 263 ALA A CA 1
ATOM 2048 C C . ALA A 1 263 ? -3.595 12.243 0.924 1.00 90.56 263 ALA A C 1
ATOM 2050 O O . ALA A 1 263 ? -4.105 12.403 -0.181 1.00 90.56 263 ALA A O 1
ATOM 2051 N N . LEU A 1 264 ? -2.273 12.208 1.111 1.00 92.25 264 LEU A N 1
ATOM 2052 C CA . LEU A 1 264 ? -1.274 12.279 0.041 1.00 92.25 264 LEU A CA 1
ATOM 2053 C C . LEU A 1 264 ? -0.669 10.908 -0.290 1.00 92.25 264 LEU A C 1
ATOM 2055 O O . LEU A 1 264 ? 0.072 10.792 -1.263 1.00 92.25 264 LEU A O 1
ATOM 2059 N N . ASP A 1 265 ? -0.951 9.894 0.527 1.00 94.62 265 ASP A N 1
ATOM 2060 C CA . ASP A 1 265 ? -0.409 8.551 0.373 1.00 94.62 265 ASP A CA 1
ATOM 2061 C C . ASP A 1 265 ? -1.055 7.829 -0.814 1.00 94.62 265 ASP A C 1
ATOM 2063 O O . ASP A 1 265 ? -2.278 7.751 -0.888 1.00 94.62 265 ASP A O 1
ATOM 2067 N N . VAL A 1 266 ? -0.234 7.268 -1.706 1.00 92.75 266 VAL A N 1
ATOM 2068 C CA . VAL A 1 266 ? -0.657 6.653 -2.978 1.00 92.75 266 VAL A CA 1
ATOM 2069 C C . VAL A 1 266 ? -1.643 5.498 -2.793 1.00 92.75 266 VAL A C 1
ATOM 2071 O O . VAL A 1 266 ? -2.533 5.323 -3.621 1.00 92.75 266 VAL A O 1
ATOM 2074 N N . HIS A 1 267 ? -1.500 4.702 -1.735 1.00 94.56 267 HIS A N 1
ATOM 2075 C CA . HIS A 1 267 ? -2.301 3.494 -1.537 1.00 94.56 267 HIS A CA 1
ATOM 2076 C C . HIS A 1 267 ? -3.348 3.659 -0.438 1.00 94.56 267 HIS A C 1
ATOM 2078 O O . HIS A 1 267 ? -4.421 3.064 -0.503 1.00 94.56 267 HIS A O 1
ATOM 2084 N N . LEU A 1 268 ? -3.063 4.460 0.587 1.00 93.88 268 LEU A N 1
ATOM 2085 C CA . LEU A 1 268 ? -3.911 4.586 1.765 1.00 93.88 268 LEU A CA 1
ATOM 2086 C C . LEU A 1 268 ? -4.961 5.696 1.646 1.00 93.88 268 LEU A C 1
ATOM 2088 O O . LEU A 1 268 ? -5.924 5.666 2.421 1.00 93.88 268 LEU A O 1
ATOM 2092 N N . HIS A 1 269 ? -4.831 6.641 0.701 1.00 94.12 269 HIS A N 1
ATOM 2093 C CA . HIS A 1 269 ? -5.739 7.794 0.607 1.00 94.12 269 HIS A CA 1
ATOM 2094 C C . HIS A 1 269 ? -7.220 7.383 0.538 1.00 94.12 269 HIS A C 1
ATOM 2096 O O . HIS A 1 269 ? -8.050 7.920 1.276 1.00 94.12 269 HIS A O 1
ATOM 2102 N N . ASP A 1 270 ? -7.550 6.360 -0.257 1.00 94.12 270 ASP A N 1
ATOM 2103 C CA . ASP A 1 270 ? -8.925 5.869 -0.448 1.00 94.12 270 ASP A CA 1
ATOM 2104 C C . ASP A 1 270 ? -9.465 5.068 0.743 1.00 94.12 270 ASP A C 1
ATOM 2106 O O . ASP A 1 270 ? -10.669 4.805 0.857 1.00 94.12 270 ASP A O 1
ATOM 2110 N N . HIS A 1 271 ? -8.583 4.681 1.660 1.00 95.56 271 HIS A N 1
ATOM 2111 C CA . HIS A 1 271 ? -8.911 3.889 2.840 1.00 95.56 271 HIS A CA 1
ATOM 2112 C C . HIS A 1 271 ? -8.906 4.716 4.125 1.00 95.56 271 HIS A C 1
ATOM 2114 O O . HIS A 1 271 ? -9.527 4.305 5.108 1.00 95.56 271 HIS A O 1
ATOM 2120 N N . ALA A 1 272 ? -8.261 5.886 4.123 1.00 93.81 272 ALA A N 1
ATOM 2121 C CA . ALA A 1 272 ? -8.032 6.706 5.308 1.00 93.81 272 ALA A CA 1
ATOM 2122 C C . ALA A 1 272 ? -9.326 6.996 6.082 1.00 93.81 272 ALA A C 1
ATOM 2124 O O . ALA A 1 272 ? -9.389 6.783 7.293 1.00 93.81 272 ALA A O 1
ATOM 2125 N N . GLN A 1 273 ? -10.393 7.404 5.388 1.00 94.19 273 GLN A N 1
ATOM 2126 C CA . GLN A 1 273 ? -11.678 7.708 6.026 1.00 94.19 273 GLN A CA 1
ATOM 2127 C C . GLN A 1 273 ? -12.330 6.464 6.654 1.00 94.19 273 GLN A C 1
ATOM 2129 O O . GLN A 1 273 ? -12.869 6.543 7.759 1.00 94.19 273 GLN A O 1
ATOM 2134 N N . ALA A 1 274 ? -12.273 5.317 5.971 1.00 95.38 274 ALA A N 1
ATOM 2135 C CA . ALA A 1 274 ? -12.858 4.068 6.456 1.00 95.38 274 ALA A CA 1
ATOM 2136 C C . ALA A 1 274 ? -12.097 3.525 7.675 1.00 95.38 274 ALA A C 1
ATOM 2138 O O . ALA A 1 274 ? -12.711 3.143 8.673 1.00 95.38 274 ALA A O 1
ATOM 2139 N N . LEU A 1 275 ? -10.762 3.553 7.625 1.00 96.31 275 LEU A N 1
ATOM 2140 C CA . LEU A 1 275 ? -9.902 3.165 8.742 1.00 96.31 275 LEU A CA 1
ATOM 2141 C C . LEU A 1 275 ? -10.121 4.083 9.950 1.00 96.31 275 LEU A C 1
ATOM 2143 O O . LEU A 1 275 ? -10.284 3.586 11.063 1.00 96.31 275 LEU A O 1
ATOM 2147 N N . TYR A 1 276 ? -10.214 5.400 9.734 1.00 94.62 276 TYR A N 1
ATOM 2148 C CA . TYR A 1 276 ? -10.480 6.370 10.798 1.00 94.62 276 TYR A CA 1
ATOM 2149 C C . TYR A 1 276 ? -11.804 6.084 11.514 1.00 94.62 276 TYR A C 1
ATOM 2151 O O . TYR A 1 276 ? -11.843 5.985 12.742 1.00 94.62 276 TYR A O 1
ATOM 2159 N N . ALA A 1 277 ? -12.883 5.899 10.746 1.00 94.00 277 ALA A N 1
ATOM 2160 C CA . ALA A 1 277 ? -14.195 5.567 11.293 1.00 94.00 277 ALA A CA 1
ATOM 2161 C C . ALA A 1 277 ? -14.159 4.244 12.076 1.00 94.00 277 ALA A C 1
ATOM 2163 O O . ALA A 1 277 ? -14.634 4.188 13.208 1.00 94.00 277 ALA A O 1
ATOM 2164 N N . SER A 1 278 ? -13.516 3.208 11.525 1.00 95.00 278 SER A N 1
ATOM 2165 C CA . SER A 1 278 ? -13.388 1.902 12.183 1.00 95.00 278 SER A CA 1
ATOM 2166 C C . SER A 1 278 ? -12.631 1.991 13.511 1.00 95.00 278 SER A C 1
ATOM 2168 O O . SER A 1 278 ? -13.082 1.443 14.517 1.00 95.00 278 SER A O 1
ATOM 2170 N N . ILE A 1 279 ? -11.503 2.709 13.552 1.00 96.19 279 ILE A N 1
ATOM 2171 C CA . ILE A 1 279 ? -10.714 2.903 14.780 1.00 96.19 279 ILE A CA 1
ATOM 2172 C C . ILE A 1 279 ? -11.538 3.662 15.828 1.00 96.19 279 ILE A C 1
ATOM 2174 O O . ILE A 1 279 ? -11.578 3.257 16.993 1.00 96.19 279 ILE A O 1
ATOM 2178 N N . ARG A 1 280 ? -12.243 4.726 15.422 1.00 95.19 280 ARG A N 1
ATOM 2179 C CA . ARG A 1 280 ? -13.091 5.516 16.322 1.00 95.19 280 ARG A CA 1
ATOM 2180 C C . ARG A 1 280 ? -14.247 4.695 16.892 1.00 95.19 280 ARG A C 1
ATOM 2182 O O . ARG A 1 280 ? -14.437 4.687 18.105 1.00 95.19 280 ARG A O 1
ATOM 2189 N N . HIS A 1 281 ? -14.977 3.967 16.050 1.00 94.44 281 HIS A N 1
ATOM 2190 C CA . HIS A 1 281 ? -16.074 3.095 16.484 1.00 94.44 281 HIS A CA 1
ATOM 2191 C C . HIS A 1 281 ? -15.590 2.046 17.481 1.00 94.44 281 HIS A C 1
ATOM 2193 O O . HIS A 1 281 ? -16.188 1.849 18.537 1.00 94.44 281 HIS A O 1
ATOM 2199 N N . ARG A 1 282 ? -14.440 1.432 17.204 1.00 94.69 282 ARG A N 1
ATOM 2200 C CA . ARG A 1 282 ? -13.825 0.482 18.126 1.00 94.69 282 ARG A CA 1
ATOM 2201 C C . ARG A 1 282 ? -13.426 1.097 19.460 1.00 94.69 282 ARG A C 1
ATOM 2203 O O . ARG A 1 282 ? -13.638 0.464 20.492 1.00 94.69 282 ARG A O 1
ATOM 2210 N N . ALA A 1 283 ? -12.865 2.303 19.451 1.00 94.62 283 ALA A N 1
ATOM 2211 C CA . ALA A 1 283 ? -12.555 3.022 20.679 1.00 94.62 283 ALA A CA 1
ATOM 2212 C C . ALA A 1 283 ? -13.827 3.272 21.508 1.00 94.62 283 ALA A C 1
ATOM 2214 O O . ALA A 1 283 ? -13.807 3.046 22.715 1.00 94.62 283 ALA A O 1
ATOM 2215 N N . LEU A 1 284 ? -14.947 3.655 20.878 1.00 94.38 284 LEU A N 1
ATOM 2216 C CA . LEU A 1 284 ? -16.240 3.853 21.556 1.00 94.38 284 LEU A CA 1
ATOM 2217 C C . LEU A 1 284 ? -16.761 2.553 22.194 1.00 94.38 284 LEU A C 1
ATOM 2219 O O . LEU A 1 284 ? -17.164 2.547 23.360 1.00 94.38 284 LEU A O 1
ATOM 2223 N N . VAL A 1 285 ? -16.701 1.435 21.464 1.00 93.00 285 VAL A N 1
ATOM 2224 C CA . VAL A 1 285 ? -17.087 0.109 21.982 1.00 93.00 285 VAL A CA 1
ATOM 2225 C C . VAL A 1 285 ? -16.208 -0.284 23.174 1.00 93.00 285 VAL A C 1
ATOM 2227 O O . VAL A 1 285 ? -16.715 -0.655 24.230 1.00 93.00 285 VAL A O 1
ATOM 2230 N N . GLN A 1 286 ? -14.885 -0.148 23.053 1.00 92.38 286 GLN A N 1
ATOM 2231 C CA . GLN A 1 286 ? -13.951 -0.522 24.118 1.00 92.38 286 GLN A CA 1
ATOM 2232 C C . GLN A 1 286 ? -14.041 0.413 25.335 1.00 92.38 286 GLN A C 1
ATOM 2234 O O . GLN A 1 286 ? -13.845 -0.034 26.463 1.00 92.38 286 GLN A O 1
ATOM 2239 N N . TYR A 1 287 ? -14.355 1.694 25.126 1.00 92.44 287 TYR A N 1
ATOM 2240 C CA . TYR A 1 287 ? -14.575 2.653 26.205 1.00 92.44 287 TYR A CA 1
ATOM 2241 C C . TYR A 1 287 ? -15.835 2.332 27.005 1.00 92.44 287 TYR A C 1
ATOM 2243 O O . TYR A 1 287 ? -15.815 2.474 28.217 1.00 92.44 287 TYR A O 1
ATOM 2251 N N . THR A 1 288 ? -16.914 1.889 26.356 1.00 91.44 288 THR A N 1
ATOM 2252 C CA . THR A 1 288 ? -18.197 1.608 27.030 1.00 91.44 288 THR A CA 1
ATOM 2253 C C . THR A 1 288 ? -18.240 0.239 27.706 1.00 91.44 288 THR A C 1
ATOM 2255 O O . THR A 1 288 ? -18.915 0.093 28.720 1.00 91.44 288 THR A O 1
ATOM 2258 N N . ALA A 1 289 ? -17.478 -0.739 27.207 1.00 89.00 289 ALA A N 1
ATOM 2259 C CA . ALA A 1 289 ? -17.482 -2.121 27.693 1.00 89.00 289 ALA A CA 1
ATOM 2260 C C . ALA A 1 289 ? -17.315 -2.317 29.222 1.00 89.00 289 ALA A C 1
ATOM 2262 O O . ALA A 1 289 ? -18.031 -3.157 29.770 1.00 89.00 289 ALA A O 1
ATOM 2263 N N . PRO A 1 290 ? -16.416 -1.608 29.942 1.00 90.38 290 PRO A N 1
ATOM 2264 C CA . PRO A 1 290 ? -16.226 -1.832 31.378 1.00 90.38 290 PRO A CA 1
ATOM 2265 C C . PRO A 1 290 ? -17.244 -1.110 32.278 1.00 90.38 290 PRO A C 1
ATOM 2267 O O . PRO A 1 290 ? -17.220 -1.321 33.490 1.00 90.38 290 PRO A O 1
ATOM 2270 N N . TYR A 1 291 ? -18.116 -0.252 31.738 1.00 89.56 291 TYR A N 1
ATOM 2271 C CA . TYR A 1 291 ? -19.008 0.588 32.540 1.00 89.56 291 TYR A CA 1
ATOM 2272 C C . TYR A 1 291 ? -20.467 0.132 32.456 1.00 89.56 291 TYR A C 1
ATOM 2274 O O . TYR A 1 291 ? -21.004 -0.090 31.375 1.00 89.56 291 TYR A O 1
ATOM 2282 N N . SER A 1 292 ? -21.149 0.084 33.603 1.00 89.44 292 SER A N 1
ATOM 2283 C CA . SER A 1 292 ? -22.605 -0.113 33.667 1.00 89.44 292 SER A CA 1
ATOM 2284 C C . SER A 1 292 ? -23.388 1.157 33.313 1.00 89.44 292 SER A C 1
ATOM 2286 O O . SER A 1 292 ? -24.506 1.081 32.804 1.00 89.44 292 SER A O 1
ATOM 2288 N N . SER A 1 293 ? -22.803 2.331 33.557 1.00 92.00 293 SER A N 1
ATOM 2289 C CA . SER A 1 293 ? -23.353 3.628 33.166 1.00 92.00 293 SER A CA 1
ATOM 2290 C C . SER A 1 293 ? -22.245 4.648 32.915 1.00 92.00 293 SER A C 1
ATOM 2292 O O . SER A 1 293 ? -21.283 4.696 33.682 1.00 92.00 293 SER A O 1
ATOM 2294 N N . VAL A 1 294 ? -22.395 5.494 31.895 1.00 93.62 294 VAL A N 1
ATOM 2295 C CA . VAL A 1 294 ? -21.402 6.505 31.495 1.00 93.62 294 VAL A CA 1
ATOM 2296 C C . VAL A 1 294 ? -22.084 7.840 31.207 1.00 93.62 294 VAL A C 1
ATOM 2298 O O . VAL A 1 294 ? -23.074 7.890 30.483 1.00 93.62 294 VAL A O 1
ATOM 2301 N N . SER A 1 295 ? -21.533 8.940 31.72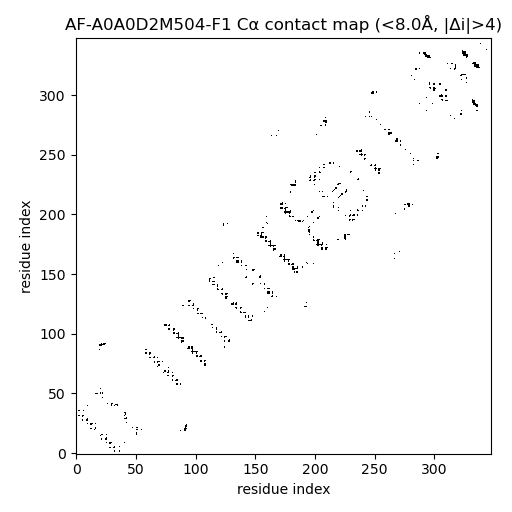8 1.00 95.00 295 SER A N 1
ATOM 2302 C CA . SER A 1 295 ? -21.968 10.294 31.355 1.00 95.00 295 SER A CA 1
ATOM 2303 C C . SER A 1 295 ? -21.558 10.614 29.917 1.00 95.00 295 SER A C 1
ATOM 2305 O O . SER A 1 295 ? -20.374 10.548 29.574 1.00 95.00 295 SER A O 1
ATOM 2307 N N . LEU A 1 296 ? -22.520 11.020 29.084 1.00 94.25 296 LEU A N 1
ATOM 2308 C CA . LEU A 1 296 ? -22.258 11.381 27.689 1.00 94.25 296 LEU A CA 1
ATOM 2309 C C . LEU A 1 296 ? -21.361 12.616 27.579 1.00 94.25 296 LEU A C 1
ATOM 2311 O O . LEU A 1 296 ? -20.573 12.700 26.647 1.00 94.25 296 LEU A O 1
ATOM 2315 N N . ALA A 1 297 ? -21.423 13.543 28.539 1.00 94.06 297 ALA A N 1
ATOM 2316 C CA . ALA A 1 297 ? -20.555 14.720 28.553 1.00 94.06 297 ALA A CA 1
ATOM 2317 C C . ALA A 1 297 ? -19.081 14.342 28.785 1.00 94.06 297 ALA A C 1
ATOM 2319 O O . ALA A 1 297 ? -18.199 14.807 28.064 1.00 94.06 297 ALA A O 1
ATOM 2320 N N . ALA A 1 298 ? -18.817 13.450 29.747 1.00 92.00 298 ALA A N 1
ATOM 2321 C CA . ALA A 1 298 ? -17.464 12.961 30.018 1.00 92.00 298 ALA A CA 1
ATOM 2322 C C . ALA A 1 298 ? -16.906 12.163 28.828 1.00 92.00 298 ALA A C 1
ATOM 2324 O O . ALA A 1 298 ? -15.746 12.322 28.446 1.00 92.00 298 ALA A O 1
ATOM 2325 N N . MET A 1 299 ? -17.754 11.344 28.203 1.00 94.00 299 MET A N 1
ATOM 2326 C CA . MET A 1 299 ? -17.388 10.595 27.006 1.00 94.00 299 MET A CA 1
ATOM 2327 C C . MET A 1 299 ? -17.132 11.526 25.811 1.00 94.00 299 MET A C 1
ATOM 2329 O O . MET A 1 299 ? -16.133 11.365 25.120 1.00 94.00 299 MET A O 1
ATOM 2333 N N . ALA A 1 300 ? -17.958 12.551 25.600 1.00 94.00 300 ALA A N 1
ATOM 2334 C CA . ALA A 1 300 ? -17.772 13.526 24.524 1.00 94.00 300 ALA A CA 1
ATOM 2335 C C . ALA A 1 300 ? -16.436 14.273 24.669 1.00 94.00 300 ALA A C 1
ATOM 2337 O O . ALA A 1 300 ? -15.680 14.384 23.702 1.00 94.00 300 ALA A O 1
ATOM 2338 N N . GLN A 1 301 ? -16.084 14.663 25.900 1.00 91.69 301 GLN A N 1
ATOM 2339 C CA . GLN A 1 301 ? -14.784 15.255 26.214 1.00 91.69 301 GLN A CA 1
ATOM 2340 C C . GLN A 1 301 ? -13.622 14.295 25.909 1.00 91.69 301 GLN A C 1
ATOM 2342 O O . GLN A 1 301 ? -12.641 14.702 25.289 1.00 91.69 301 GLN A O 1
ATOM 2347 N N . ALA A 1 302 ? -13.732 13.020 26.294 1.00 90.69 302 ALA A N 1
ATOM 2348 C CA . ALA A 1 302 ? -12.697 12.016 26.031 1.00 90.69 302 ALA A CA 1
ATOM 2349 C C . ALA A 1 302 ? -12.504 11.716 24.531 1.00 90.69 302 ALA A C 1
ATOM 2351 O O . ALA A 1 302 ? -11.410 11.339 24.118 1.00 90.69 302 ALA A O 1
ATOM 2352 N N . PHE A 1 303 ? -13.548 11.893 23.717 1.00 93.69 303 PHE A N 1
ATOM 2353 C CA . PHE A 1 303 ? -13.533 11.643 22.271 1.00 93.69 303 PHE A CA 1
ATOM 2354 C C . PHE A 1 303 ? -13.390 12.913 21.421 1.00 93.69 303 PHE A C 1
ATOM 2356 O O . PHE A 1 303 ? -13.466 12.825 20.189 1.00 93.69 303 PHE A O 1
ATOM 2363 N N . GLY A 1 304 ? -13.189 14.072 22.062 1.00 90.25 304 GLY A N 1
ATOM 2364 C CA . GLY A 1 304 ? -12.987 15.362 21.398 1.00 90.25 304 GLY A CA 1
ATOM 2365 C C . GLY A 1 304 ? -14.158 15.775 20.505 1.00 90.25 304 GLY A C 1
ATOM 2366 O O . GLY A 1 304 ? -13.940 16.285 19.410 1.00 90.25 304 GLY A O 1
ATOM 2367 N N . THR A 1 305 ? -15.391 15.495 20.926 1.00 93.25 305 THR A N 1
ATOM 2368 C CA . THR A 1 305 ? -16.610 15.761 20.149 1.00 93.25 305 THR A CA 1
ATOM 2369 C C . THR A 1 305 ? -17.680 16.424 21.016 1.00 93.25 305 THR A C 1
ATOM 2371 O O . THR A 1 305 ? -17.515 16.549 22.229 1.00 93.25 305 THR A O 1
ATOM 2374 N N . ASP A 1 306 ? -18.772 16.872 20.405 1.00 93.94 306 ASP A N 1
ATOM 2375 C CA . ASP A 1 306 ? -19.938 17.367 21.124 1.00 93.94 306 ASP A CA 1
ATOM 2376 C C . ASP A 1 306 ? -20.893 16.224 21.498 1.00 93.94 306 ASP A C 1
ATOM 2378 O O . ASP A 1 306 ? -20.956 15.176 20.851 1.00 93.94 306 ASP A O 1
ATOM 2382 N N . THR A 1 307 ? -21.672 16.435 22.558 1.00 93.38 307 THR A N 1
ATOM 2383 C CA . THR A 1 307 ? -22.612 15.431 23.073 1.00 93.38 307 THR A CA 1
ATOM 2384 C C . THR A 1 307 ? -23.661 15.025 22.033 1.00 93.38 307 THR A C 1
ATOM 2386 O O . THR A 1 307 ? -24.066 13.867 22.002 1.00 93.38 307 THR A O 1
ATOM 2389 N N . GLY A 1 308 ? -24.096 15.946 21.167 1.00 93.00 308 GLY A N 1
ATOM 2390 C CA . GLY A 1 308 ? -25.119 15.670 20.157 1.00 93.00 308 GLY A CA 1
ATOM 2391 C C . GLY A 1 308 ? -24.603 14.790 19.017 1.00 93.00 308 GLY A C 1
ATOM 2392 O O . GLY A 1 308 ? -25.303 13.875 18.578 1.00 93.00 308 GLY A O 1
ATOM 2393 N N . ALA A 1 309 ? -23.379 15.029 18.548 1.00 92.81 309 ALA A N 1
ATOM 2394 C CA . ALA A 1 309 ? -22.703 14.162 17.587 1.00 92.81 309 ALA A CA 1
ATOM 2395 C C . ALA A 1 309 ? -22.415 12.783 18.190 1.00 92.81 309 ALA A C 1
ATOM 2397 O O . ALA A 1 309 ? -22.728 11.770 17.562 1.00 92.81 309 ALA A O 1
ATOM 2398 N N . LEU A 1 310 ? -21.924 12.738 19.434 1.00 94.38 310 LEU A N 1
ATOM 2399 C CA . LEU A 1 310 ? -21.679 11.483 20.142 1.00 94.38 310 LEU A CA 1
ATOM 2400 C C . LEU A 1 310 ? -22.956 10.644 20.286 1.00 94.38 310 LEU A C 1
ATOM 2402 O O . LEU A 1 310 ? -22.918 9.436 20.074 1.00 94.38 310 LEU A O 1
ATOM 2406 N N . GLU A 1 311 ? -24.090 11.265 20.619 1.00 93.94 311 GLU A N 1
ATOM 2407 C CA . GLU A 1 311 ? -25.381 10.574 20.716 1.00 93.94 311 GLU A CA 1
ATOM 2408 C C . GLU A 1 311 ? -25.778 9.905 19.400 1.00 93.94 311 GLU A C 1
ATOM 2410 O O . GLU A 1 311 ? -26.228 8.759 19.409 1.00 93.94 311 GLU A O 1
ATOM 2415 N N . LYS A 1 312 ? -25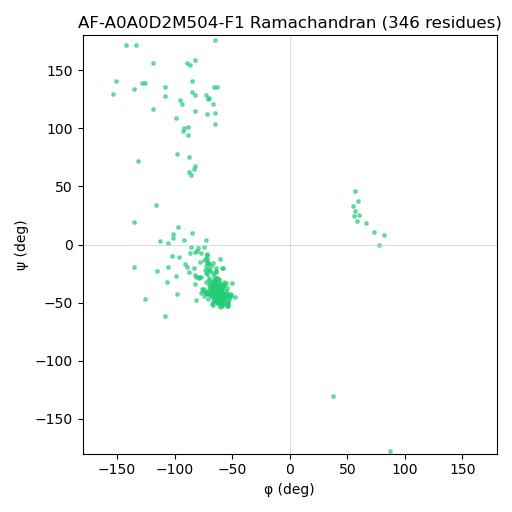.578 10.588 18.268 1.00 93.50 312 LYS A N 1
ATOM 2416 C CA . LYS A 1 312 ? -25.862 10.030 16.939 1.00 93.50 312 LYS A CA 1
ATOM 2417 C C . LYS A 1 312 ? -24.936 8.859 16.611 1.00 93.50 312 LYS A C 1
ATOM 2419 O O . LYS A 1 312 ? -25.419 7.822 16.162 1.00 93.50 312 LYS A O 1
ATOM 2424 N N . GLU A 1 313 ? -23.635 9.000 16.872 1.00 93.62 313 GLU A N 1
ATOM 2425 C CA . GLU A 1 313 ? -22.653 7.925 16.667 1.00 93.62 313 GLU A CA 1
ATOM 2426 C C . GLU A 1 313 ? -22.979 6.699 17.541 1.00 93.62 313 GLU A C 1
ATOM 2428 O O . GLU A 1 313 ? -23.048 5.568 17.056 1.00 93.62 313 GLU A O 1
ATOM 2433 N N . LEU A 1 314 ? -23.270 6.902 18.826 1.00 93.94 314 LEU A N 1
ATOM 2434 C CA . LEU A 1 314 ? -23.654 5.816 19.728 1.00 93.94 314 LEU A CA 1
ATOM 2435 C C . LEU A 1 314 ? -24.970 5.158 19.313 1.00 93.94 314 LEU A C 1
ATOM 2437 O O . LEU A 1 314 ? -25.075 3.936 19.380 1.00 93.94 314 LEU A O 1
ATOM 2441 N N . ALA A 1 315 ? -25.954 5.931 18.850 1.00 93.12 315 ALA A N 1
ATOM 2442 C CA . ALA A 1 315 ? -27.207 5.380 18.346 1.00 93.12 315 ALA A CA 1
ATOM 2443 C C . ALA A 1 315 ? -26.965 4.434 17.162 1.00 93.12 315 ALA A C 1
ATOM 2445 O O . ALA A 1 315 ? -27.514 3.332 17.158 1.00 93.12 315 ALA A O 1
ATOM 2446 N N . THR A 1 316 ? -26.092 4.807 16.218 1.00 93.62 316 THR A N 1
ATOM 2447 C CA . THR A 1 316 ? -25.712 3.911 15.111 1.00 93.62 316 THR A CA 1
ATOM 2448 C C . THR A 1 316 ? -25.040 2.631 15.607 1.00 93.62 316 THR A C 1
ATOM 2450 O O . THR A 1 316 ? -25.456 1.542 15.226 1.00 93.62 316 THR A O 1
ATOM 2453 N N . LEU A 1 317 ? -24.103 2.724 16.558 1.00 93.31 317 LEU A N 1
ATOM 2454 C CA . LEU A 1 317 ? -23.416 1.549 17.111 1.00 93.31 317 LEU A CA 1
ATOM 2455 C C . LEU A 1 317 ? -24.342 0.618 17.909 1.00 93.31 317 LEU A C 1
ATOM 2457 O O . LEU A 1 317 ? -24.124 -0.595 17.941 1.00 93.31 317 LEU A O 1
ATOM 2461 N N . ILE A 1 318 ? -25.368 1.167 18.561 1.00 93.00 318 ILE A N 1
ATOM 2462 C CA . ILE A 1 318 ? -26.393 0.386 19.266 1.00 93.00 318 ILE A CA 1
ATOM 2463 C C . ILE A 1 318 ? -27.314 -0.314 18.263 1.00 93.00 318 ILE A C 1
ATOM 2465 O O . ILE A 1 318 ? -27.634 -1.488 18.451 1.00 93.00 318 ILE A O 1
ATOM 2469 N N . MET A 1 319 ? -27.728 0.383 17.200 1.00 92.38 319 MET A N 1
ATOM 2470 C CA . MET A 1 319 ? -28.550 -0.194 16.130 1.00 92.38 319 MET A CA 1
ATOM 2471 C C . MET A 1 319 ? -27.827 -1.331 15.402 1.00 92.38 319 MET A C 1
ATOM 2473 O O . MET A 1 319 ? -28.434 -2.371 15.157 1.00 92.38 319 MET A O 1
ATOM 2477 N N . ASP A 1 320 ? -26.529 -1.166 15.150 1.00 91.88 320 ASP A N 1
ATOM 2478 C CA . ASP A 1 320 ? -25.669 -2.181 14.530 1.00 91.88 320 ASP A CA 1
ATOM 2479 C C . ASP A 1 320 ? -25.312 -3.332 15.490 1.00 91.88 320 ASP A C 1
ATOM 2481 O O . ASP A 1 320 ? -24.612 -4.275 15.117 1.00 91.88 320 ASP A O 1
ATOM 2485 N N . GLY A 1 321 ? -25.765 -3.268 16.747 1.00 89.06 321 GLY A N 1
ATOM 2486 C CA . GLY A 1 321 ? -25.545 -4.304 17.754 1.00 89.06 321 GLY A CA 1
ATOM 2487 C C . GLY A 1 321 ? -24.116 -4.378 18.296 1.00 89.06 321 GLY A C 1
ATOM 2488 O O . GLY A 1 321 ? -23.801 -5.320 19.017 1.00 89.06 321 GLY A O 1
ATOM 2489 N N . GLN A 1 322 ? -23.258 -3.399 17.991 1.00 89.06 322 GLN A N 1
ATOM 2490 C CA . GLN A 1 322 ? -21.874 -3.349 18.479 1.00 89.06 322 GLN A CA 1
ATOM 2491 C C . GLN A 1 322 ? -21.777 -2.856 19.927 1.00 89.06 322 GLN A C 1
ATOM 2493 O O . GLN A 1 322 ? -20.858 -3.236 20.651 1.00 89.06 322 GLN A O 1
ATOM 2498 N N . VAL A 1 323 ? -22.726 -2.018 20.359 1.00 90.12 323 VAL A N 1
ATOM 2499 C CA . VAL A 1 323 ? -22.833 -1.535 21.741 1.00 90.12 323 VAL A CA 1
ATOM 2500 C C . VAL A 1 323 ? -24.166 -1.983 22.333 1.00 90.12 323 VAL A C 1
ATOM 2502 O O . VAL A 1 323 ? -25.239 -1.562 21.905 1.00 90.12 323 VAL A O 1
ATOM 2505 N N . HIS A 1 324 ? -24.118 -2.810 23.375 1.00 89.50 324 HIS A N 1
ATOM 2506 C CA . HIS A 1 324 ? -25.312 -3.249 24.097 1.00 89.50 324 HIS A CA 1
ATOM 2507 C C . HIS A 1 324 ? -25.671 -2.259 25.210 1.00 89.50 324 HIS A C 1
ATOM 2509 O O . HIS A 1 324 ? -25.449 -2.522 26.389 1.00 89.50 324 HIS A O 1
ATOM 2515 N N . ALA A 1 325 ? -26.231 -1.107 24.840 1.00 90.75 325 ALA A N 1
ATOM 2516 C CA . ALA A 1 325 ? -26.601 -0.046 25.778 1.00 90.75 325 ALA A CA 1
ATOM 2517 C C . ALA A 1 325 ? -27.914 0.660 25.392 1.00 90.75 325 ALA A C 1
ATOM 2519 O O . ALA A 1 325 ? -28.481 0.420 24.325 1.00 90.75 325 ALA A O 1
ATOM 2520 N N . ARG A 1 326 ? -28.417 1.522 26.280 1.00 91.56 326 ARG A N 1
ATOM 2521 C CA . ARG A 1 326 ? -29.518 2.462 26.034 1.00 91.56 326 ARG A CA 1
ATOM 2522 C C . ARG A 1 326 ? -29.082 3.880 26.384 1.00 91.56 326 ARG A C 1
ATOM 2524 O O . ARG A 1 326 ? -28.427 4.091 27.400 1.00 91.56 326 ARG A O 1
ATOM 2531 N N . ILE A 1 327 ? -29.473 4.836 25.549 1.00 93.44 327 ILE A N 1
ATOM 2532 C CA . ILE A 1 327 ? -29.190 6.259 25.750 1.00 93.44 327 ILE A CA 1
ATOM 2533 C C . ILE A 1 327 ? -30.375 6.892 26.485 1.00 93.44 327 ILE A C 1
ATOM 2535 O O . ILE A 1 327 ? -31.496 6.868 25.977 1.00 93.44 327 ILE A O 1
ATOM 2539 N N . ASP A 1 328 ? -30.125 7.476 27.655 1.00 92.38 328 ASP A N 1
ATOM 2540 C CA . ASP A 1 328 ? -31.037 8.415 28.304 1.00 92.38 328 ASP A CA 1
ATOM 2541 C C . ASP A 1 328 ? -30.661 9.839 27.874 1.00 92.38 328 ASP A C 1
ATOM 2543 O O . ASP A 1 328 ? -29.706 10.440 28.373 1.00 92.38 328 ASP A O 1
ATOM 2547 N N . SER A 1 329 ? -31.416 10.382 26.916 1.00 87.88 329 SER A N 1
ATOM 2548 C CA . SER A 1 329 ? -31.173 11.728 26.388 1.00 87.88 329 SER A CA 1
ATOM 2549 C C . SER A 1 329 ? -31.568 12.844 27.364 1.00 87.88 329 SER A C 1
ATOM 2551 O O . SER A 1 329 ? -31.130 13.979 27.169 1.00 87.88 329 SER A O 1
ATOM 2553 N N . GLN A 1 330 ? -32.401 12.574 28.374 1.00 88.06 330 GLN A N 1
ATOM 2554 C CA . GLN A 1 330 ? -32.792 13.587 29.357 1.00 88.06 330 GLN A CA 1
ATOM 2555 C C . GLN A 1 330 ? -31.704 13.732 30.420 1.00 88.06 330 GLN A C 1
ATOM 2557 O O . GLN A 1 330 ? -31.262 14.845 30.697 1.00 88.06 330 GLN A O 1
ATOM 2562 N N . ALA A 1 331 ? -31.233 12.609 30.966 1.00 88.94 331 ALA A N 1
ATOM 2563 C CA . ALA A 1 331 ? -30.145 12.590 31.942 1.00 88.94 331 ALA A CA 1
ATOM 2564 C C . ALA A 1 331 ? -28.756 12.763 31.300 1.00 88.94 331 ALA A C 1
ATOM 2566 O O . ALA A 1 331 ? -27.788 13.041 32.005 1.00 88.94 331 ALA A O 1
ATOM 2567 N N . LYS A 1 332 ? -28.649 12.603 29.972 1.00 92.56 332 LYS A N 1
ATOM 2568 C CA . LYS A 1 332 ? -27.388 12.570 29.212 1.00 92.56 332 LYS A CA 1
ATOM 2569 C C . LYS A 1 332 ? -26.437 11.477 29.714 1.00 92.56 332 LYS A C 1
ATOM 2571 O O . LYS A 1 332 ? -25.235 11.695 29.890 1.00 92.56 332 LYS A O 1
ATOM 2576 N N . VAL A 1 333 ? -26.990 10.280 29.917 1.00 93.81 333 VAL A N 1
ATOM 2577 C CA . VAL A 1 333 ? -26.279 9.092 30.414 1.00 93.81 333 VAL A CA 1
ATOM 2578 C C . VAL A 1 333 ? -26.525 7.903 29.484 1.00 93.81 333 VAL A C 1
ATOM 2580 O O . VAL A 1 333 ? -27.635 7.677 29.009 1.00 93.81 333 VAL A O 1
ATOM 2583 N N . LEU A 1 334 ? -25.478 7.123 29.228 1.00 93.12 334 LEU A N 1
ATOM 2584 C CA . LEU A 1 334 ? -25.543 5.829 28.557 1.00 93.12 334 LEU A CA 1
ATOM 2585 C C . LEU A 1 334 ? -25.598 4.721 29.614 1.00 93.12 334 LEU A C 1
ATOM 2587 O O . LEU A 1 334 ? -24.695 4.638 30.441 1.00 93.12 334 LEU A O 1
ATOM 2591 N N . TYR A 1 335 ? -26.607 3.855 29.569 1.00 91.88 335 TYR A N 1
ATOM 2592 C CA . TYR A 1 335 ? -26.747 2.704 30.466 1.00 91.88 335 TYR A CA 1
ATOM 2593 C C . TYR A 1 335 ? -26.482 1.397 29.723 1.00 91.88 335 TYR A C 1
ATOM 2595 O O . TYR A 1 335 ? -27.111 1.129 28.697 1.00 91.88 335 TYR A O 1
ATOM 2603 N N . ALA A 1 336 ? -25.591 0.558 30.245 1.00 87.81 336 ALA A N 1
ATOM 2604 C CA . ALA A 1 336 ? -25.350 -0.770 29.700 1.00 87.81 336 ALA A CA 1
ATOM 2605 C C . ALA A 1 336 ? -26.612 -1.631 29.826 1.00 87.81 336 ALA A C 1
ATOM 2607 O O . ALA A 1 336 ? -27.288 -1.667 30.858 1.00 87.81 336 ALA A O 1
ATOM 2608 N N . ARG A 1 337 ? -26.941 -2.349 28.756 1.00 78.69 337 ARG A N 1
ATOM 2609 C CA . ARG A 1 337 ? -28.063 -3.277 28.734 1.00 78.69 337 ARG A CA 1
ATOM 2610 C C . ARG A 1 337 ? -27.562 -4.632 29.208 1.00 78.69 337 ARG A C 1
ATOM 2612 O O . ARG A 1 337 ? -27.090 -5.438 28.413 1.00 78.69 337 ARG A O 1
ATOM 2619 N N . HIS A 1 338 ? -27.709 -4.907 30.497 1.00 65.25 338 HIS A N 1
ATOM 2620 C CA . HIS A 1 338 ? -27.576 -6.274 30.984 1.00 65.25 338 HIS A CA 1
ATOM 2621 C C . HIS A 1 338 ? -28.801 -7.068 30.520 1.00 65.25 338 HIS A C 1
ATOM 2623 O O . HIS A 1 338 ? -29.930 -6.784 30.922 1.00 65.25 338 HIS A O 1
ATOM 2629 N N . ALA A 1 339 ? -28.596 -8.029 29.619 1.00 54.03 339 ALA A N 1
ATOM 2630 C CA . ALA A 1 339 ? -29.588 -9.070 29.409 1.00 54.03 339 ALA A CA 1
ATOM 2631 C C . ALA A 1 339 ? -29.658 -9.869 30.712 1.00 54.03 339 ALA A C 1
ATOM 2633 O O . ALA A 1 339 ? -28.676 -10.486 31.119 1.00 54.03 339 ALA A O 1
ATOM 2634 N N . ASP A 1 340 ? -30.791 -9.789 31.401 1.00 48.53 340 ASP A N 1
ATOM 2635 C CA . ASP A 1 340 ? -31.020 -10.557 32.613 1.00 48.53 340 ASP A CA 1
ATOM 2636 C C . ASP A 1 340 ? -31.030 -12.040 32.219 1.00 48.53 340 ASP A C 1
ATOM 2638 O O . ASP A 1 340 ? -31.975 -12.511 31.577 1.00 48.53 340 ASP A O 1
ATOM 2642 N N . VAL A 1 341 ? -29.932 -12.743 32.525 1.00 54.53 341 VAL A N 1
ATOM 2643 C CA . VAL A 1 341 ? -29.644 -14.126 32.096 1.00 54.53 341 VAL A CA 1
ATOM 2644 C C . VAL A 1 341 ? -30.834 -15.038 32.397 1.00 54.53 341 VAL A C 1
ATOM 2646 O O . VAL A 1 341 ? -31.164 -15.910 31.603 1.00 54.53 341 VAL A O 1
ATOM 2649 N N . ARG A 1 342 ? -31.554 -14.750 33.487 1.00 50.44 342 ARG A N 1
ATOM 2650 C CA . ARG A 1 342 ? -32.740 -15.479 33.942 1.00 50.44 342 ARG A CA 1
ATOM 2651 C C . ARG A 1 342 ? -33.952 -15.330 33.018 1.00 50.44 342 ARG A C 1
ATOM 2653 O O . ARG A 1 342 ? -34.720 -16.269 32.859 1.00 50.44 342 ARG A O 1
ATOM 2660 N N . SER A 1 343 ? -34.130 -14.164 32.405 1.00 54.44 343 SER A N 1
ATOM 2661 C CA . SER A 1 343 ? -35.260 -13.874 31.509 1.00 54.44 343 SER A CA 1
ATOM 2662 C C . SER A 1 343 ? -35.039 -14.363 30.073 1.00 54.44 343 SER A C 1
ATOM 2664 O O . SER A 1 343 ? -36.008 -14.572 29.346 1.00 54.44 343 SER A O 1
ATOM 2666 N N . ALA A 1 344 ? -33.780 -14.588 29.678 1.00 53.84 344 ALA A N 1
ATOM 2667 C CA . ALA A 1 344 ? -33.431 -15.227 28.411 1.00 53.84 344 ALA A CA 1
ATOM 2668 C 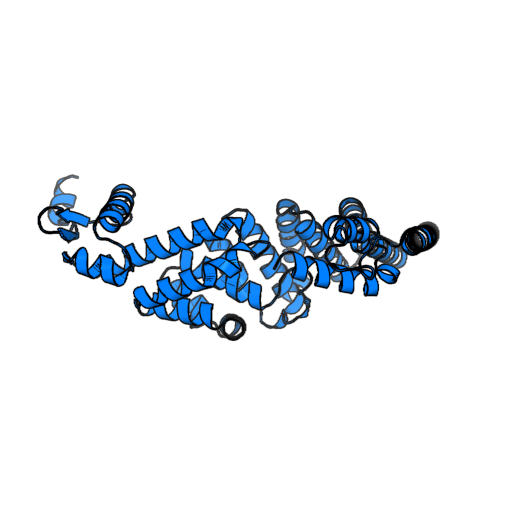C . ALA A 1 344 ? -33.696 -16.743 28.446 1.00 53.84 344 ALA A C 1
ATOM 2670 O O . ALA A 1 344 ? -34.227 -17.275 27.481 1.00 53.84 344 ALA A O 1
ATOM 2671 N N . THR A 1 345 ? -33.423 -17.414 29.574 1.00 54.75 345 THR A N 1
ATOM 2672 C CA . THR A 1 345 ? -33.685 -18.859 29.749 1.00 54.75 345 THR A CA 1
ATOM 2673 C C . THR A 1 345 ? -35.175 -19.208 29.828 1.00 54.75 345 THR A C 1
ATOM 2675 O O . THR A 1 345 ? -35.545 -20.341 29.577 1.00 54.75 345 THR A O 1
ATOM 2678 N N . PHE A 1 346 ? -36.042 -18.253 30.181 1.00 54.69 346 PHE A N 1
ATOM 2679 C CA . PHE A 1 346 ? -37.497 -18.463 30.280 1.00 54.69 346 PHE A CA 1
ATOM 2680 C C . PHE A 1 346 ? -38.252 -18.282 28.949 1.00 54.69 346 PHE A C 1
ATOM 2682 O O . PHE A 1 346 ? -39.476 -18.401 28.928 1.00 54.69 346 PHE A O 1
ATOM 2689 N N . LYS A 1 347 ? -37.554 -17.911 27.867 1.00 49.38 347 LYS A N 1
ATOM 2690 C CA . LYS A 1 347 ? -38.143 -17.677 26.537 1.00 49.38 347 LYS A CA 1
ATOM 2691 C C . LYS A 1 347 ? -37.853 -18.786 25.518 1.00 49.38 347 LYS A C 1
ATOM 2693 O O . LYS A 1 347 ? -38.301 -18.653 24.380 1.00 49.38 347 LYS A O 1
ATOM 2698 N N . GLU A 1 348 ? -37.139 -19.833 25.922 1.00 38.41 348 GLU A N 1
ATOM 2699 C CA . GLU A 1 348 ? -37.154 -21.152 25.268 1.00 38.41 348 GLU A CA 1
ATOM 2700 C C . GLU A 1 348 ? -38.202 -22.029 25.955 1.00 38.41 348 GLU A C 1
ATOM 2702 O O . GLU A 1 348 ? -38.899 -22.773 25.228 1.00 38.41 348 GLU A O 1
#

pLDDT: mean 92.06, std 7.96, range [38.41, 98.25]